Protein AF-A0A3M6QCD4-F1 (afdb_monomer)

Foldseek 3Di:
DDDPPDDFDPLVVVVVLQDLVLLQVLCVVVVNADPDDDQAGLSLLLSLVVQCVRPVVDDSLVSCVVVVSTDADPVDRDDDPVNSVVSNVSSDCRSVQSSLLVSLLVVLVVVVVVQADVNHFDKDKDKDKDFDPADPVLCVWANFDADPVRDTDPTRIKMKIFIAGPRPRRGNDMDITHPPDDSVVVVVVVVVSD

Organism: NCBI:txid1076744

Mean predicted aligned error: 6.4 Å

Secondary structure (DSSP, 8-state):
------SS--HHHHHHHS-HHHHHHHHHHTT---SS--SS-HHHHHHHHHHHHH-TTS-HHHHHHHTT-SPP-SS-----HHHHHHHHHHH-SHHHHHHHHHHHHHHHHHHHTTT-BTTB--EEEEEEEEEPP--HHHHHHH--PBPTTS-B-SS-EEEEEEEEETTT--EEEEEEEETTS-HHHHHHHHHTT-

pLDDT: mean 88.62, std 11.36, range [33.31, 97.12]

Structure (mmCIF, N/CA/C/O backbone):
data_AF-A0A3M6QCD4-F1
#
_entry.id   AF-A0A3M6QCD4-F1
#
loop_
_atom_site.group_PDB
_atom_site.id
_atom_site.type_symbol
_atom_site.label_atom_id
_atom_site.label_alt_id
_atom_site.label_comp_id
_atom_site.label_asym_id
_atom_site.label_entity_id
_atom_site.label_seq_id
_atom_site.pdbx_PDB_ins_code
_atom_site.Cartn_x
_atom_site.Cartn_y
_atom_site.Cartn_z
_atom_site.occupancy
_atom_site.B_iso_or_equiv
_atom_site.auth_seq_id
_atom_site.auth_comp_id
_atom_site.auth_asym_id
_atom_site.auth_atom_id
_atom_site.pdbx_PDB_model_num
ATOM 1 N N . MET A 1 1 ? 33.590 -17.023 0.761 1.00 34.53 1 MET A N 1
ATOM 2 C CA . MET A 1 1 ? 32.988 -15.900 1.515 1.00 34.53 1 MET A CA 1
ATOM 3 C C . MET A 1 1 ? 31.528 -16.219 1.791 1.00 34.53 1 MET A C 1
ATOM 5 O O . MET A 1 1 ? 30.850 -16.628 0.853 1.00 34.53 1 MET A O 1
ATOM 9 N N . PRO A 1 2 ? 31.041 -16.111 3.035 1.00 33.31 2 PRO A N 1
ATOM 10 C CA . PRO A 1 2 ? 29.673 -16.493 3.353 1.00 33.31 2 PRO A CA 1
ATOM 11 C C . PRO A 1 2 ? 28.708 -15.447 2.778 1.00 33.31 2 PRO A C 1
ATOM 13 O O . PRO A 1 2 ? 28.828 -14.255 3.061 1.00 33.31 2 PRO A O 1
ATOM 16 N N . ARG A 1 3 ? 27.762 -15.889 1.938 1.00 39.03 3 ARG A N 1
ATOM 17 C CA . ARG A 1 3 ? 26.636 -15.066 1.472 1.00 39.03 3 ARG A CA 1
ATOM 18 C C . ARG A 1 3 ? 25.804 -14.675 2.693 1.00 39.03 3 ARG A C 1
ATOM 20 O O . ARG A 1 3 ? 25.209 -15.552 3.315 1.00 39.03 3 ARG A O 1
ATOM 27 N N . LYS A 1 4 ? 25.746 -13.381 3.017 1.00 36.22 4 LYS A N 1
ATOM 28 C CA . LYS A 1 4 ? 24.797 -12.834 3.998 1.00 36.22 4 LYS A CA 1
ATOM 29 C C . LYS A 1 4 ? 23.373 -13.160 3.527 1.00 36.22 4 LYS A C 1
ATOM 31 O O . LYS A 1 4 ? 22.866 -12.527 2.609 1.00 36.22 4 LYS A O 1
ATOM 36 N N . HIS A 1 5 ? 22.768 -14.188 4.109 1.00 45.19 5 HIS A N 1
ATOM 37 C CA . HIS A 1 5 ? 21.359 -14.527 3.930 1.00 45.19 5 HIS A CA 1
ATOM 38 C C . HIS A 1 5 ? 20.513 -13.686 4.906 1.00 45.19 5 HIS A C 1
ATOM 40 O O . HIS A 1 5 ? 20.880 -13.570 6.071 1.00 45.19 5 HIS A O 1
ATOM 46 N N . HIS A 1 6 ? 19.380 -13.166 4.415 1.00 48.66 6 HIS A N 1
ATOM 47 C CA . HIS A 1 6 ? 18.258 -12.549 5.152 1.00 48.66 6 HIS A CA 1
ATOM 48 C C . HIS A 1 6 ? 18.422 -11.131 5.737 1.00 48.66 6 HIS A C 1
ATOM 50 O O . HIS A 1 6 ? 18.356 -10.943 6.946 1.00 48.66 6 HIS A O 1
ATOM 56 N N . LEU A 1 7 ? 18.491 -10.105 4.880 1.00 50.84 7 LEU A N 1
ATOM 57 C CA . LEU A 1 7 ? 18.110 -8.727 5.268 1.00 50.84 7 LEU A CA 1
ATOM 58 C C . LEU A 1 7 ? 17.126 -8.054 4.299 1.00 50.84 7 LEU A C 1
ATOM 60 O O . LEU A 1 7 ? 16.691 -6.933 4.547 1.00 50.84 7 LEU A O 1
ATOM 64 N N . TYR A 1 8 ? 16.742 -8.739 3.221 1.00 56.09 8 TYR A N 1
ATOM 65 C CA . TYR A 1 8 ? 15.885 -8.183 2.182 1.00 56.09 8 TYR A CA 1
ATOM 66 C C . TYR A 1 8 ? 14.657 -9.072 1.992 1.00 56.09 8 TYR A C 1
ATOM 68 O O . TYR A 1 8 ? 14.805 -10.296 1.954 1.00 56.09 8 TYR A O 1
ATOM 76 N N . PRO A 1 9 ? 13.453 -8.489 1.901 1.00 65.12 9 PRO A N 1
ATOM 77 C CA . PRO A 1 9 ? 12.253 -9.257 1.605 1.00 65.12 9 PRO A CA 1
ATOM 78 C C . PRO A 1 9 ? 12.378 -9.913 0.218 1.00 65.12 9 PRO A C 1
ATOM 80 O O . PRO A 1 9 ? 12.940 -9.317 -0.703 1.00 65.12 9 PRO A O 1
ATOM 83 N N . ASP A 1 10 ? 11.893 -11.154 0.075 1.00 75.31 10 ASP A N 1
ATOM 84 C CA . ASP A 1 10 ? 11.986 -11.926 -1.175 1.00 75.31 10 ASP A CA 1
ATOM 85 C C . ASP A 1 10 ? 11.031 -11.356 -2.233 1.00 75.31 10 ASP A C 1
ATOM 87 O O . ASP A 1 10 ? 9.898 -11.814 -2.408 1.00 75.31 10 ASP A O 1
ATOM 91 N N . PHE A 1 11 ? 11.503 -10.328 -2.941 1.00 80.88 11 PHE A N 1
ATOM 92 C CA . PHE A 1 11 ? 10.790 -9.721 -4.060 1.00 80.88 11 PHE A CA 1
ATOM 93 C C . PHE A 1 11 ? 10.488 -10.747 -5.156 1.00 80.88 11 PHE A C 1
ATOM 95 O O . PHE A 1 11 ? 9.392 -10.744 -5.707 1.00 80.88 11 PHE A O 1
ATOM 102 N N . GLY A 1 12 ? 11.396 -11.699 -5.396 1.00 81.19 12 GLY A N 1
ATOM 103 C CA . GLY A 1 12 ? 11.197 -12.760 -6.380 1.00 81.19 12 GLY A CA 1
ATOM 104 C C . GLY A 1 12 ? 10.017 -13.675 -6.044 1.00 81.19 12 GLY A C 1
ATOM 105 O O . GLY A 1 12 ? 9.285 -14.078 -6.947 1.00 81.19 12 GLY A O 1
ATOM 106 N N . SER A 1 13 ? 9.790 -13.990 -4.766 1.00 81.12 13 SER A N 1
ATOM 107 C CA . SER A 1 13 ? 8.596 -14.733 -4.337 1.00 81.12 13 SER A CA 1
ATOM 108 C C . SER A 1 13 ? 7.314 -13.958 -4.598 1.00 81.12 13 SER A C 1
ATOM 110 O O . SER A 1 13 ? 6.359 -14.533 -5.124 1.00 81.12 13 SER A O 1
ATOM 112 N N . LEU A 1 14 ? 7.295 -12.653 -4.316 1.00 80.12 14 LEU A N 1
ATOM 113 C CA . LEU A 1 14 ? 6.130 -11.827 -4.622 1.00 80.12 14 LEU A CA 1
ATOM 114 C C . LEU A 1 14 ? 5.859 -11.788 -6.131 1.00 80.12 14 LEU A C 1
ATOM 116 O O . LEU A 1 14 ? 4.727 -12.020 -6.550 1.00 80.12 14 LEU A O 1
ATOM 120 N N . THR A 1 15 ? 6.893 -11.588 -6.952 1.00 84.69 15 THR A N 1
ATOM 121 C CA . THR A 1 15 ? 6.760 -11.565 -8.416 1.00 84.69 15 THR A CA 1
ATOM 122 C C . THR A 1 15 ? 6.225 -12.882 -8.981 1.00 84.69 15 THR A C 1
ATOM 124 O O . THR A 1 15 ? 5.482 -12.865 -9.954 1.00 84.69 15 THR A O 1
ATOM 127 N N . ARG A 1 16 ? 6.546 -14.029 -8.365 1.00 86.81 16 ARG A N 1
ATOM 128 C CA . ARG A 1 16 ? 6.011 -15.340 -8.783 1.00 86.81 16 ARG A CA 1
ATOM 129 C C . ARG A 1 16 ? 4.528 -15.533 -8.458 1.00 86.81 16 ARG A C 1
ATOM 131 O O . ARG A 1 16 ? 3.874 -16.325 -9.126 1.00 86.81 16 ARG A O 1
ATOM 138 N N . ASN A 1 17 ? 4.017 -14.867 -7.423 1.00 86.00 17 ASN A N 1
ATOM 139 C CA . ASN A 1 17 ? 2.643 -15.055 -6.945 1.00 86.00 17 ASN A CA 1
ATOM 140 C C . ASN A 1 17 ? 1.671 -13.968 -7.421 1.00 86.00 17 ASN A C 1
ATOM 142 O O . ASN A 1 17 ? 0.457 -14.173 -7.358 1.00 86.00 17 ASN A O 1
ATOM 146 N N . LEU A 1 18 ? 2.189 -12.828 -7.880 1.00 90.19 18 LEU A N 1
ATOM 147 C CA . LEU A 1 18 ? 1.402 -11.728 -8.421 1.00 90.19 18 LEU A CA 1
ATOM 148 C C . LEU A 1 18 ? 1.391 -11.802 -9.952 1.00 90.19 18 LEU A C 1
ATOM 150 O O . LEU A 1 18 ? 2.395 -11.513 -10.601 1.00 90.19 18 LEU A O 1
ATOM 154 N N . ASP A 1 19 ? 0.249 -12.195 -10.516 1.00 91.25 19 ASP A N 1
ATOM 155 C CA . ASP A 1 19 ? 0.089 -12.370 -11.959 1.00 91.25 19 ASP A CA 1
ATOM 156 C C . ASP A 1 19 ? 0.270 -11.027 -12.702 1.00 91.25 19 ASP A C 1
ATOM 158 O O . ASP A 1 19 ? -0.467 -10.069 -12.432 1.00 91.25 19 ASP A O 1
ATOM 162 N N . PRO A 1 20 ? 1.208 -10.924 -13.666 1.00 92.00 20 PRO A N 1
ATOM 163 C CA . PRO A 1 20 ? 1.358 -9.733 -14.498 1.00 92.00 20 PRO A CA 1
ATOM 164 C C . PRO A 1 20 ? 0.073 -9.319 -15.232 1.00 92.00 20 PRO A C 1
ATOM 166 O O . PRO A 1 20 ? -0.110 -8.133 -15.516 1.00 92.00 20 PRO A O 1
ATOM 169 N N . GLN A 1 21 ? -0.835 -10.258 -15.519 1.00 93.69 21 GLN A N 1
ATOM 170 C CA . GLN A 1 21 ? -2.132 -9.950 -16.121 1.00 93.69 21 GLN A CA 1
ATOM 171 C C . GLN A 1 21 ? -3.015 -9.115 -15.192 1.00 93.69 21 GLN A C 1
ATOM 173 O O . GLN A 1 21 ? -3.716 -8.230 -15.677 1.00 93.69 21 GLN A O 1
ATOM 178 N N . TRP A 1 22 ? -2.945 -9.316 -13.871 1.00 95.62 22 TRP A N 1
ATOM 179 C CA . TRP A 1 22 ? -3.687 -8.483 -12.919 1.00 95.62 22 TRP A CA 1
ATOM 180 C C . TRP A 1 22 ? -3.185 -7.044 -12.922 1.00 95.62 22 TRP A C 1
ATOM 182 O O . TRP A 1 22 ? -3.984 -6.117 -12.844 1.00 95.62 22 TRP A O 1
ATOM 192 N N . ILE A 1 23 ? -1.874 -6.844 -13.083 1.00 95.62 23 ILE A N 1
ATOM 193 C CA . ILE A 1 23 ? -1.289 -5.504 -13.212 1.00 95.62 23 ILE A CA 1
ATOM 194 C C . ILE A 1 23 ? -1.808 -4.827 -14.484 1.00 95.62 23 ILE A C 1
ATOM 196 O O . ILE A 1 23 ? -2.267 -3.688 -14.431 1.00 95.62 23 ILE A O 1
ATOM 200 N N . ALA A 1 24 ? -1.780 -5.531 -15.619 1.00 94.50 24 ALA A N 1
ATOM 201 C CA . ALA A 1 24 ? -2.286 -5.003 -16.883 1.00 94.50 24 ALA A CA 1
ATOM 202 C C . ALA A 1 24 ? -3.789 -4.668 -16.814 1.00 94.50 24 ALA A C 1
ATOM 204 O O . ALA A 1 24 ? -4.204 -3.605 -17.273 1.00 94.50 24 ALA A O 1
ATOM 205 N N . GLN A 1 25 ? -4.595 -5.539 -16.199 1.00 95.38 25 GLN A N 1
ATOM 206 C CA . GLN A 1 25 ? -6.031 -5.327 -15.999 1.00 95.38 25 GLN A CA 1
ATOM 207 C C . GLN A 1 25 ? -6.312 -4.128 -15.088 1.00 95.38 25 GLN A C 1
ATOM 209 O O . GLN A 1 25 ? -7.118 -3.274 -15.451 1.00 95.38 25 GLN A O 1
ATOM 214 N N . ALA A 1 26 ? -5.612 -4.012 -13.957 1.00 96.69 26 ALA A N 1
ATOM 215 C CA . ALA A 1 26 ? -5.766 -2.888 -13.037 1.00 96.69 26 ALA A CA 1
ATOM 216 C C . ALA A 1 26 ? -5.402 -1.551 -13.702 1.00 96.69 26 ALA A C 1
ATOM 218 O O . ALA A 1 26 ? -6.108 -0.558 -13.534 1.00 96.69 26 ALA A O 1
ATOM 219 N N . LEU A 1 27 ? -4.337 -1.527 -14.509 1.00 96.06 27 LEU A N 1
ATOM 220 C CA . LEU A 1 27 ? -3.945 -0.351 -15.288 1.00 96.06 27 LEU A CA 1
ATOM 221 C C . LEU A 1 27 ? -4.966 0.003 -16.374 1.00 96.06 27 LEU A C 1
ATOM 223 O O . LEU A 1 27 ? -5.240 1.182 -16.590 1.00 96.06 27 LEU A O 1
ATOM 227 N N . ALA A 1 28 ? -5.533 -0.992 -17.057 1.00 94.69 28 ALA A N 1
ATOM 228 C CA . ALA A 1 28 ? -6.554 -0.770 -18.076 1.00 94.69 28 ALA A CA 1
ATOM 229 C C . ALA A 1 28 ? -7.856 -0.232 -17.466 1.00 94.69 28 ALA A C 1
ATOM 231 O O . ALA A 1 28 ? -8.400 0.753 -17.962 1.00 94.69 28 ALA A O 1
ATOM 232 N N . ALA A 1 29 ? -8.312 -0.824 -16.359 1.00 94.25 29 ALA A N 1
ATOM 233 C CA . ALA A 1 29 ? -9.540 -0.434 -15.665 1.00 94.25 29 ALA A CA 1
ATOM 234 C C . ALA A 1 29 ? -9.499 1.001 -15.107 1.00 94.25 29 ALA A C 1
ATOM 236 O O . ALA A 1 29 ? -10.540 1.624 -14.934 1.00 94.25 29 ALA A O 1
ATOM 237 N N . THR A 1 30 ? -8.301 1.532 -14.854 1.00 94.12 30 THR A N 1
ATOM 238 C CA . THR A 1 30 ? -8.069 2.860 -14.254 1.00 94.12 30 THR A CA 1
ATOM 239 C C . THR A 1 30 ? -7.546 3.888 -15.258 1.00 94.12 30 THR A C 1
ATOM 241 O O . THR A 1 30 ? -7.090 4.963 -14.879 1.00 94.12 30 THR A O 1
ATOM 244 N N . GLY A 1 31 ? -7.535 3.559 -16.556 1.00 91.31 31 GLY A N 1
ATOM 245 C CA . GLY A 1 31 ? -7.041 4.462 -17.603 1.00 91.31 31 GLY A CA 1
ATOM 246 C C . GLY A 1 31 ? -5.542 4.788 -17.512 1.00 91.31 31 GLY A C 1
ATOM 247 O O . GLY A 1 31 ? -5.061 5.689 -18.196 1.00 91.31 31 GLY A O 1
ATOM 248 N N . CYS A 1 32 ? -4.789 4.049 -16.696 1.00 89.19 32 CYS A N 1
ATOM 249 C CA . CYS A 1 32 ? -3.355 4.234 -16.471 1.00 89.19 32 CYS A CA 1
ATOM 250 C C . CYS A 1 32 ? -2.481 3.351 -17.380 1.00 89.19 32 CYS A C 1
ATOM 252 O O . CYS A 1 32 ? -1.249 3.392 -17.293 1.00 89.19 32 CYS A O 1
ATOM 254 N N . ALA A 1 33 ? -3.096 2.547 -18.254 1.00 84.31 33 ALA A N 1
ATOM 255 C CA . ALA A 1 33 ? -2.401 1.707 -19.222 1.00 84.31 33 ALA A CA 1
ATOM 256 C C . ALA A 1 33 ? -1.485 2.536 -20.137 1.00 84.31 33 ALA A C 1
ATOM 258 O O . ALA A 1 33 ? -1.867 3.563 -20.704 1.00 84.31 33 ALA A O 1
ATOM 259 N N . SER A 1 34 ? -0.240 2.084 -20.295 1.00 77.50 34 SER A N 1
ATOM 260 C CA . SER A 1 34 ? 0.744 2.807 -21.093 1.00 77.50 34 SER A CA 1
ATOM 261 C C . SER A 1 34 ? 0.615 2.456 -22.574 1.00 77.50 34 SER A C 1
ATOM 263 O O . SER A 1 34 ? 0.938 1.347 -22.983 1.00 77.50 34 SER A O 1
ATOM 265 N N . VAL A 1 35 ? 0.209 3.420 -23.405 1.00 74.50 35 VAL A N 1
ATOM 266 C CA . VAL A 1 35 ? 0.151 3.229 -24.870 1.00 74.50 35 VAL A CA 1
ATOM 267 C C . VAL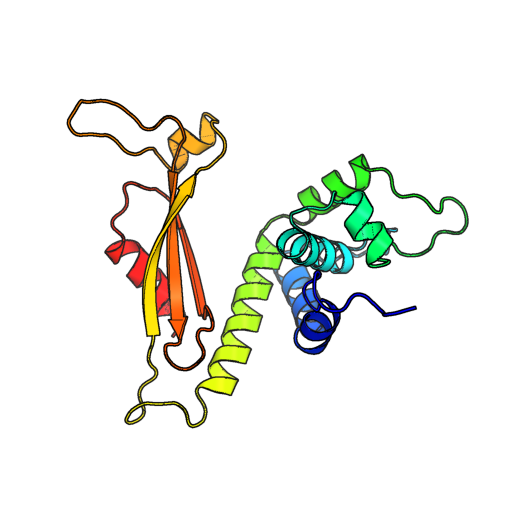 A 1 35 ? 1.553 3.241 -25.496 1.00 74.50 35 VAL A C 1
ATOM 269 O O . VAL A 1 35 ? 1.831 2.512 -26.445 1.00 74.50 35 VAL A O 1
ATOM 272 N N . ARG A 1 36 ? 2.474 4.054 -24.956 1.00 73.56 36 ARG A N 1
ATOM 273 C CA . ARG A 1 36 ? 3.855 4.178 -25.451 1.00 73.56 36 ARG A CA 1
ATOM 274 C C . ARG A 1 36 ? 4.840 3.613 -24.434 1.00 73.56 36 ARG A C 1
ATOM 276 O O . ARG A 1 36 ? 4.944 4.142 -23.329 1.00 73.56 36 ARG A O 1
ATOM 283 N N . LYS A 1 37 ? 5.647 2.631 -24.843 1.00 70.75 37 LYS A N 1
ATOM 284 C CA . LYS A 1 37 ? 6.734 2.072 -24.022 1.00 70.75 37 LYS A CA 1
ATOM 285 C C . LYS A 1 37 ? 7.866 3.096 -23.856 1.00 70.75 37 LYS A C 1
ATOM 287 O O . LYS A 1 37 ? 8.751 3.205 -24.696 1.00 70.75 37 LYS A O 1
ATOM 292 N N . ARG A 1 38 ? 7.784 3.911 -22.800 1.00 75.69 38 ARG A N 1
ATOM 293 C CA . ARG A 1 38 ? 8.862 4.801 -22.322 1.00 75.69 38 ARG A CA 1
ATOM 294 C C . ARG A 1 38 ? 9.813 4.006 -21.413 1.00 75.69 38 ARG A C 1
ATOM 296 O O . ARG A 1 38 ? 9.479 2.888 -21.044 1.00 75.69 38 ARG A O 1
ATOM 303 N N . LYS A 1 39 ? 10.935 4.596 -20.977 1.00 84.81 39 LYS A N 1
ATOM 304 C CA . LYS A 1 39 ? 11.901 3.956 -20.053 1.00 84.81 39 LYS A CA 1
ATOM 305 C C . LYS A 1 39 ? 11.279 3.348 -18.789 1.00 84.81 39 LYS A C 1
ATOM 307 O O . LYS A 1 39 ? 11.783 2.363 -18.272 1.00 84.81 39 LYS A O 1
ATOM 312 N N . LEU A 1 40 ? 10.185 3.926 -18.291 1.00 88.56 40 LEU A N 1
ATOM 313 C CA . LEU A 1 40 ? 9.454 3.406 -17.136 1.00 88.56 40 LEU A CA 1
ATOM 314 C C . LEU A 1 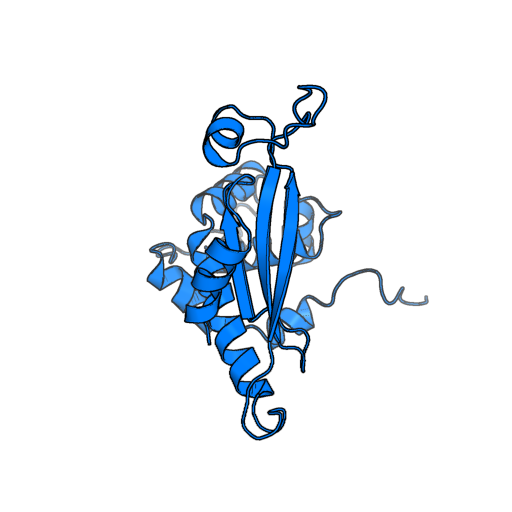40 ? 7.946 3.337 -17.454 1.00 88.56 40 LEU A C 1
ATOM 316 O O . LEU A 1 40 ? 7.218 4.305 -17.195 1.00 88.56 40 LEU A O 1
ATOM 320 N N . PRO A 1 41 ? 7.480 2.242 -18.090 1.00 91.56 41 PRO A N 1
ATOM 321 C CA . PRO A 1 41 ? 6.061 1.975 -18.334 1.00 91.56 41 PRO A CA 1
ATOM 322 C C . PRO A 1 41 ? 5.278 1.834 -17.026 1.00 91.56 41 PRO A C 1
ATOM 324 O O . PRO A 1 41 ? 5.862 1.543 -15.982 1.00 91.56 41 PRO A O 1
ATOM 327 N N . ALA A 1 42 ? 3.958 2.011 -17.076 1.00 93.31 42 ALA A N 1
ATOM 328 C CA . ALA A 1 42 ? 3.110 2.018 -15.882 1.00 93.31 42 ALA A CA 1
ATOM 329 C C . ALA A 1 42 ? 3.197 0.705 -15.083 1.00 93.31 42 ALA A C 1
ATOM 331 O O . ALA A 1 42 ? 3.248 0.735 -13.857 1.00 93.31 42 ALA A O 1
ATOM 332 N N . GLU A 1 43 ? 3.348 -0.429 -15.765 1.00 93.56 43 GLU A N 1
ATOM 333 C CA . GLU A 1 43 ? 3.569 -1.751 -15.175 1.00 93.56 43 GLU A CA 1
ATOM 334 C C . GLU A 1 43 ? 4.831 -1.772 -14.302 1.00 93.56 43 GLU A C 1
ATOM 336 O O . GLU A 1 43 ? 4.823 -2.295 -13.190 1.00 93.56 43 GLU A O 1
ATOM 341 N N . ARG A 1 44 ? 5.924 -1.155 -14.773 1.00 93.06 44 ARG A N 1
ATOM 342 C CA . ARG A 1 44 ? 7.174 -1.034 -14.004 1.00 93.06 44 ARG A CA 1
ATOM 343 C C . ARG A 1 44 ? 7.019 -0.073 -12.830 1.00 93.06 44 ARG A C 1
ATOM 345 O O . ARG A 1 44 ? 7.617 -0.301 -11.784 1.00 93.06 44 ARG A O 1
ATOM 352 N N . VAL A 1 45 ? 6.198 0.970 -12.972 1.00 95.00 45 VAL A N 1
ATOM 353 C CA . VAL A 1 45 ? 5.885 1.883 -11.861 1.00 95.00 45 VAL A CA 1
ATOM 354 C C . VAL A 1 45 ? 5.070 1.170 -10.775 1.00 95.00 45 VAL A C 1
ATOM 356 O O . VAL A 1 45 ? 5.320 1.405 -9.598 1.00 95.00 45 VAL A O 1
ATOM 359 N N . VAL A 1 46 ? 4.157 0.256 -11.128 1.00 95.69 46 VAL A N 1
ATOM 360 C CA . VAL A 1 46 ? 3.447 -0.584 -10.143 1.00 95.69 46 VAL A CA 1
ATOM 361 C C . VAL A 1 46 ? 4.445 -1.409 -9.330 1.00 95.69 46 VAL A C 1
ATOM 363 O O . VAL A 1 46 ? 4.432 -1.349 -8.099 1.00 95.69 46 VAL A O 1
ATOM 366 N N . TRP A 1 47 ? 5.372 -2.101 -10.001 1.00 94.69 47 TRP A N 1
ATOM 367 C CA . TRP A 1 47 ? 6.442 -2.841 -9.326 1.00 94.69 47 TRP A CA 1
ATOM 368 C C . TRP A 1 47 ? 7.324 -1.946 -8.459 1.00 94.69 47 TRP A C 1
ATOM 370 O O . TRP A 1 47 ? 7.671 -2.338 -7.349 1.00 94.69 47 TRP A O 1
ATOM 380 N N . LEU A 1 48 ? 7.635 -0.731 -8.919 1.00 94.44 48 LEU A N 1
ATOM 381 C CA . LEU A 1 48 ? 8.376 0.250 -8.133 1.00 94.44 48 LEU A CA 1
ATOM 382 C C . LEU A 1 48 ? 7.643 0.611 -6.837 1.00 94.44 48 LEU A C 1
ATOM 384 O O . LEU A 1 48 ? 8.270 0.655 -5.784 1.00 94.44 48 LEU A O 1
ATOM 388 N N . VAL A 1 49 ? 6.331 0.862 -6.877 1.00 95.50 49 VAL A N 1
ATOM 389 C CA . VAL A 1 49 ? 5.576 1.222 -5.665 1.00 95.50 49 VAL A CA 1
ATOM 390 C C . VAL A 1 49 ? 5.505 0.053 -4.679 1.00 95.50 49 VAL A C 1
ATOM 392 O O . VAL A 1 49 ? 5.713 0.256 -3.483 1.00 95.50 49 VAL A O 1
ATOM 395 N N . ILE A 1 50 ? 5.292 -1.168 -5.174 1.00 94.12 50 ILE A N 1
ATOM 396 C CA . ILE A 1 50 ? 5.331 -2.388 -4.354 1.00 94.12 50 ILE A CA 1
ATOM 397 C C . ILE A 1 50 ? 6.717 -2.555 -3.717 1.00 94.12 50 ILE A C 1
ATOM 399 O O . ILE A 1 50 ? 6.836 -2.771 -2.510 1.00 94.12 50 ILE A O 1
ATOM 403 N N . ALA A 1 51 ? 7.775 -2.384 -4.509 1.00 93.12 51 ALA A N 1
ATOM 404 C CA . ALA A 1 51 ? 9.145 -2.467 -4.036 1.00 93.12 51 ALA A CA 1
ATOM 405 C C . ALA A 1 51 ? 9.452 -1.392 -2.984 1.00 93.12 51 ALA A C 1
ATOM 407 O O . ALA A 1 51 ? 10.027 -1.710 -1.953 1.00 93.12 51 ALA A O 1
ATOM 408 N N . LEU A 1 52 ? 9.008 -0.145 -3.157 1.00 93.81 52 LEU A N 1
ATOM 409 C CA . LEU A 1 52 ? 9.184 0.915 -2.153 1.00 93.81 52 LEU A CA 1
ATOM 410 C C . LEU A 1 52 ? 8.544 0.564 -0.797 1.00 93.81 52 LEU A C 1
ATOM 412 O O . LEU A 1 52 ? 9.089 0.918 0.249 1.00 93.81 52 LEU A O 1
ATOM 416 N N . ALA A 1 53 ? 7.419 -0.159 -0.795 1.00 91.81 53 ALA A N 1
ATOM 417 C CA . ALA A 1 53 ? 6.784 -0.629 0.438 1.00 91.81 53 ALA A CA 1
ATOM 418 C C . ALA A 1 53 ? 7.586 -1.746 1.139 1.00 91.81 53 ALA A C 1
ATOM 420 O O . ALA A 1 53 ? 7.541 -1.862 2.370 1.00 91.81 53 ALA A O 1
ATOM 421 N N . MET A 1 54 ? 8.336 -2.538 0.367 1.00 90.12 54 MET A N 1
ATOM 422 C CA . MET A 1 54 ? 9.205 -3.621 0.841 1.00 90.12 54 MET A CA 1
ATOM 423 C C . MET A 1 54 ? 10.595 -3.112 1.265 1.00 90.12 54 MET A C 1
ATOM 425 O O . MET A 1 54 ? 11.108 -3.490 2.318 1.00 90.12 54 MET A O 1
ATOM 429 N N . TYR A 1 55 ? 11.180 -2.197 0.495 1.00 90.06 55 TYR A N 1
ATOM 430 C CA . TYR A 1 55 ? 12.520 -1.629 0.661 1.00 90.06 55 TYR A CA 1
ATOM 431 C C . TYR A 1 55 ? 12.463 -0.216 1.257 1.00 90.06 55 TYR A C 1
ATOM 433 O O . TYR A 1 55 ? 13.096 0.713 0.762 1.00 90.06 55 TYR A O 1
ATOM 441 N N . ARG A 1 56 ? 11.727 -0.045 2.365 1.00 88.31 56 ARG A N 1
ATOM 442 C CA . ARG A 1 56 ? 11.455 1.271 2.994 1.00 88.31 56 ARG A CA 1
ATOM 443 C C . ARG A 1 56 ? 12.695 2.080 3.400 1.00 88.31 56 ARG A C 1
ATOM 445 O O . ARG A 1 56 ? 12.583 3.267 3.680 1.00 88.31 56 ARG A O 1
ATOM 452 N N . HIS A 1 57 ? 13.854 1.434 3.482 1.00 90.44 57 HIS A N 1
ATOM 453 C CA . HIS A 1 57 ? 15.131 2.040 3.859 1.00 90.44 57 HIS A CA 1
ATOM 454 C C . HIS A 1 57 ? 15.946 2.536 2.653 1.00 90.44 57 HIS A C 1
ATOM 456 O O . HIS A 1 57 ? 16.980 3.170 2.843 1.00 90.44 57 HIS A O 1
ATOM 462 N N . GLN A 1 58 ? 15.511 2.239 1.427 1.00 91.81 58 GLN A N 1
ATOM 463 C CA . GLN A 1 58 ? 16.196 2.636 0.204 1.00 91.81 58 GLN A CA 1
ATOM 464 C C . GLN A 1 58 ? 15.498 3.818 -0.4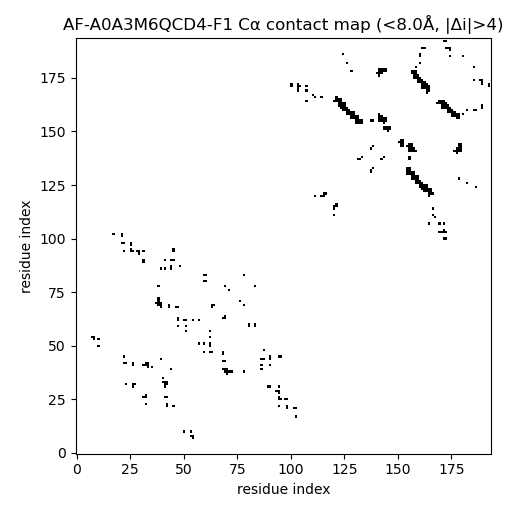68 1.00 91.81 58 GLN A C 1
ATOM 466 O O . GLN A 1 58 ? 14.280 3.990 -0.403 1.00 91.81 58 GLN A O 1
ATOM 471 N N . SER A 1 59 ? 16.284 4.633 -1.169 1.00 92.62 59 SER A N 1
ATOM 472 C CA . SER A 1 59 ? 15.730 5.654 -2.053 1.00 92.62 59 SER A CA 1
ATOM 473 C C . SER A 1 59 ? 15.088 5.020 -3.290 1.00 92.62 59 SER A C 1
ATOM 475 O O . SER A 1 59 ? 15.519 3.976 -3.773 1.00 92.62 59 SER A O 1
ATOM 477 N N . MET A 1 60 ? 14.106 5.705 -3.876 1.00 92.62 60 MET A N 1
ATOM 478 C CA . MET A 1 60 ? 13.450 5.261 -5.112 1.00 92.62 60 MET A CA 1
ATOM 479 C C . MET A 1 60 ? 14.434 5.008 -6.264 1.00 92.62 60 MET A C 1
ATOM 481 O O . MET A 1 60 ? 14.228 4.086 -7.043 1.00 92.62 60 MET A O 1
ATOM 485 N N . ALA A 1 61 ? 15.516 5.788 -6.357 1.00 92.25 61 ALA A N 1
ATOM 486 C CA . ALA A 1 61 ? 16.547 5.578 -7.372 1.00 92.25 61 ALA A CA 1
ATOM 487 C C . ALA A 1 61 ? 17.345 4.282 -7.142 1.00 92.25 61 ALA A C 1
ATOM 489 O O . ALA A 1 61 ? 17.618 3.571 -8.102 1.00 92.25 61 ALA A O 1
ATOM 490 N N . GLN A 1 62 ? 17.674 3.961 -5.884 1.00 91.31 62 GLN A N 1
ATOM 491 C CA . GLN A 1 62 ? 18.344 2.704 -5.531 1.00 91.31 62 GLN A CA 1
ATOM 492 C C . GLN A 1 62 ? 17.451 1.503 -5.839 1.00 91.31 62 GLN A C 1
ATOM 494 O O . GLN A 1 62 ? 17.905 0.584 -6.500 1.00 91.31 62 GLN A O 1
ATOM 499 N N . VAL A 1 63 ? 16.165 1.557 -5.478 1.00 92.62 63 VAL A N 1
ATOM 500 C CA . VAL A 1 63 ? 15.216 0.469 -5.769 1.00 92.62 63 VAL A CA 1
ATOM 501 C C . VAL A 1 63 ? 15.095 0.202 -7.273 1.00 92.62 63 VAL A C 1
ATOM 503 O O . VAL A 1 63 ? 15.048 -0.950 -7.693 1.00 92.62 63 VAL A O 1
ATOM 506 N N . VAL A 1 64 ? 15.054 1.251 -8.102 1.00 91.38 64 VAL A N 1
ATOM 507 C CA . VAL A 1 64 ? 14.998 1.097 -9.568 1.00 91.38 64 VAL A CA 1
ATOM 508 C C . VAL A 1 64 ? 16.255 0.432 -10.118 1.00 91.38 64 VAL A C 1
ATOM 510 O O . VAL A 1 64 ? 16.130 -0.419 -10.995 1.00 91.38 64 VAL A O 1
ATOM 513 N N . ALA A 1 65 ? 17.431 0.817 -9.616 1.00 88.81 65 ALA A N 1
ATOM 514 C CA . ALA A 1 65 ? 18.706 0.251 -10.042 1.00 88.81 65 ALA A CA 1
ATOM 515 C C . ALA A 1 65 ? 18.873 -1.203 -9.569 1.00 88.81 65 ALA A C 1
ATOM 517 O O . ALA A 1 65 ? 19.199 -2.070 -10.373 1.00 88.81 65 ALA A O 1
ATOM 518 N N . ASP A 1 66 ? 18.584 -1.484 -8.296 1.00 88.31 66 ASP A N 1
ATOM 519 C CA . ASP A 1 66 ? 18.746 -2.808 -7.681 1.00 88.31 66 ASP A CA 1
ATOM 520 C C . ASP A 1 66 ? 17.811 -3.862 -8.302 1.00 88.31 66 ASP A C 1
ATOM 522 O O . ASP A 1 66 ? 18.151 -5.045 -8.347 1.00 88.31 66 ASP A O 1
ATOM 526 N N . LEU A 1 67 ? 16.629 -3.446 -8.774 1.00 88.25 67 LEU A N 1
ATOM 527 C CA . LEU A 1 67 ? 15.609 -4.330 -9.351 1.00 88.25 67 LEU A CA 1
ATOM 528 C C . LEU A 1 67 ? 15.522 -4.274 -10.885 1.00 88.25 67 LEU A C 1
ATOM 530 O O . LEU A 1 67 ? 14.617 -4.891 -11.449 1.00 88.25 67 LEU A O 1
ATOM 534 N N . ASP A 1 68 ? 16.412 -3.527 -11.547 1.00 88.25 68 ASP A N 1
ATOM 535 C CA . ASP A 1 68 ? 16.445 -3.350 -13.008 1.00 88.25 68 ASP A CA 1
ATOM 536 C C . ASP A 1 68 ? 15.056 -3.018 -13.607 1.00 88.25 68 ASP A C 1
ATOM 538 O O . ASP A 1 68 ? 14.543 -3.649 -14.534 1.00 88.25 68 ASP A O 1
ATOM 542 N N . LEU A 1 69 ? 14.366 -2.045 -12.994 1.00 87.56 69 LEU A N 1
ATOM 543 C CA . LEU A 1 69 ? 12.985 -1.699 -13.371 1.00 87.56 69 LEU A CA 1
ATOM 544 C C . LEU A 1 69 ? 12.903 -0.819 -14.625 1.00 87.56 69 LEU A C 1
ATOM 546 O O . LEU A 1 69 ? 11.840 -0.735 -15.249 1.00 87.56 69 LEU A O 1
ATOM 550 N N . ALA A 1 70 ? 13.996 -0.142 -14.966 1.00 88.75 70 ALA A N 1
ATOM 551 C CA . ALA A 1 70 ? 14.113 0.694 -16.148 1.00 88.75 70 ALA A CA 1
ATOM 552 C C . ALA A 1 70 ? 14.248 -0.171 -17.408 1.00 88.75 70 ALA A C 1
ATOM 554 O O . ALA A 1 70 ? 15.045 -1.098 -17.447 1.00 88.75 70 ALA A O 1
ATOM 555 N N . LEU A 1 71 ? 13.498 0.142 -18.467 1.00 85.00 71 LEU A N 1
ATOM 556 C CA . LEU A 1 71 ? 13.785 -0.433 -19.780 1.00 85.00 71 LEU A CA 1
ATOM 557 C C . LEU A 1 71 ? 15.107 0.145 -20.316 1.00 85.00 71 LEU A C 1
ATOM 559 O O . LEU A 1 71 ? 15.319 1.354 -20.170 1.00 85.00 71 LEU A O 1
ATOM 563 N N . PRO A 1 72 ? 15.954 -0.679 -20.962 1.00 82.31 72 PRO A N 1
ATOM 564 C CA . PRO A 1 72 ? 17.225 -0.226 -21.512 1.00 82.31 72 PRO A CA 1
ATOM 565 C C . PRO A 1 72 ? 17.012 0.834 -22.598 1.00 82.31 72 PRO A C 1
ATOM 567 O O . PRO A 1 72 ? 16.072 0.757 -23.392 1.00 82.31 72 PRO A O 1
ATOM 570 N N . ASP A 1 73 ? 17.905 1.819 -22.628 1.00 79.88 73 ASP A N 1
ATOM 571 C CA . ASP A 1 73 ? 17.957 2.886 -23.626 1.00 79.88 73 ASP A CA 1
ATOM 572 C C . ASP A 1 73 ? 19.428 3.121 -23.991 1.00 79.88 73 ASP A C 1
ATOM 574 O O . ASP A 1 73 ? 20.242 3.470 -23.136 1.00 79.88 73 ASP A O 1
ATOM 578 N N . GLU A 1 74 ? 19.761 2.882 -25.261 1.00 73.19 74 GLU A N 1
ATOM 579 C CA . GLU A 1 74 ? 21.131 2.941 -25.784 1.00 73.19 74 GLU A CA 1
ATOM 580 C C . GLU A 1 74 ? 21.701 4.366 -25.820 1.00 73.19 74 GLU A C 1
ATOM 582 O O . GLU A 1 74 ? 22.916 4.547 -25.805 1.00 73.19 74 GLU A O 1
ATOM 587 N N . ILE A 1 75 ? 20.838 5.386 -25.861 1.00 76.12 75 ILE A N 1
ATOM 588 C CA . ILE A 1 75 ? 21.243 6.793 -25.991 1.00 76.12 75 ILE A CA 1
ATOM 589 C C . ILE A 1 75 ? 21.380 7.436 -24.613 1.00 76.12 75 ILE A C 1
ATOM 591 O O . ILE A 1 75 ? 22.239 8.289 -24.392 1.00 76.12 75 ILE A O 1
ATOM 595 N N . ASN A 1 76 ? 20.516 7.057 -23.676 1.00 77.50 76 ASN A N 1
ATOM 596 C CA . ASN A 1 76 ? 20.533 7.602 -22.332 1.00 77.50 76 ASN A CA 1
ATOM 597 C C . ASN A 1 76 ? 20.260 6.471 -21.333 1.00 77.50 76 ASN A C 1
ATOM 599 O O . ASN A 1 76 ? 19.095 6.169 -21.095 1.00 77.50 76 ASN A O 1
ATOM 603 N N . PRO A 1 77 ? 21.279 5.851 -20.726 1.00 73.31 77 PRO A N 1
ATOM 604 C CA . PRO A 1 77 ? 21.063 4.730 -19.811 1.00 73.31 77 PRO A CA 1
ATOM 605 C C . PRO A 1 77 ? 20.400 5.165 -18.495 1.00 73.31 77 PRO A C 1
ATOM 607 O O . PRO A 1 77 ? 19.689 4.385 -17.864 1.00 73.31 77 PRO A O 1
ATOM 610 N N . ASP A 1 78 ? 20.560 6.430 -18.102 1.00 79.94 78 ASP A N 1
ATOM 611 C CA . ASP A 1 78 ? 20.126 6.905 -16.795 1.00 79.94 78 ASP A CA 1
ATOM 612 C C . ASP A 1 78 ? 18.665 7.381 -16.784 1.00 79.94 78 ASP A C 1
ATOM 614 O O . ASP A 1 78 ? 18.114 7.914 -17.759 1.00 79.94 78 ASP A O 1
ATOM 618 N N . ILE A 1 79 ? 18.015 7.230 -15.627 1.00 85.31 79 ILE A N 1
ATOM 619 C CA . ILE A 1 79 ? 16.716 7.843 -15.339 1.00 85.31 79 ILE A CA 1
ATOM 620 C C . ILE A 1 79 ? 16.896 8.935 -14.288 1.00 85.31 79 ILE A C 1
ATOM 622 O O . ILE A 1 79 ? 17.328 8.690 -13.162 1.00 85.31 79 ILE A O 1
ATOM 626 N N . ALA A 1 80 ? 16.494 10.158 -14.637 1.00 89.38 80 ALA A N 1
ATOM 627 C CA . ALA A 1 80 ? 16.496 11.275 -13.704 1.00 89.38 80 ALA A CA 1
ATOM 628 C C . ALA A 1 80 ? 15.568 11.007 -12.504 1.00 89.38 80 ALA A C 1
ATOM 630 O O . ALA A 1 80 ? 14.434 10.552 -12.662 1.00 89.38 80 ALA A O 1
ATOM 631 N N . LYS A 1 81 ? 16.004 11.384 -11.295 1.00 91.19 81 LYS A N 1
ATOM 632 C CA . LYS A 1 81 ? 15.206 11.235 -10.059 1.00 91.19 81 LYS A CA 1
ATOM 633 C C . LYS A 1 81 ? 13.829 11.906 -10.159 1.00 91.19 81 LYS A C 1
ATOM 635 O O . LYS A 1 81 ? 12.843 11.360 -9.673 1.00 91.19 81 LYS A O 1
ATOM 640 N N . SER A 1 82 ? 13.744 13.057 -10.829 1.00 92.25 82 SER A N 1
ATOM 641 C CA . SER A 1 82 ? 12.479 13.758 -11.086 1.00 92.25 82 SER A CA 1
ATOM 642 C C . SER A 1 82 ? 11.523 12.947 -11.967 1.00 92.25 82 SER A C 1
ATOM 644 O O . SER A 1 82 ? 10.323 12.935 -11.703 1.00 92.25 82 SER A O 1
ATOM 646 N N . ALA A 1 83 ? 12.040 12.215 -12.958 1.00 91.12 83 ALA A N 1
ATOM 647 C CA . ALA A 1 83 ? 11.236 11.359 -13.826 1.00 91.12 83 ALA A CA 1
ATOM 648 C C . ALA A 1 83 ? 10.620 10.182 -13.054 1.00 91.12 83 ALA A C 1
ATOM 650 O O . ALA A 1 83 ? 9.483 9.805 -13.332 1.00 91.12 83 ALA A O 1
ATOM 651 N N . LEU A 1 84 ? 11.326 9.645 -12.050 1.00 93.31 84 LEU A N 1
ATOM 652 C CA . LEU A 1 84 ? 10.786 8.621 -11.150 1.00 93.31 84 LEU A CA 1
ATOM 653 C C . LEU A 1 84 ? 9.616 9.166 -10.319 1.00 93.31 84 LEU A C 1
ATOM 655 O O . LEU A 1 84 ? 8.551 8.549 -10.267 1.00 93.31 84 LEU A O 1
ATOM 659 N N . THR A 1 85 ? 9.777 10.357 -9.733 1.00 94.38 85 THR A N 1
ATOM 660 C CA . THR A 1 85 ? 8.712 11.016 -8.958 1.00 94.38 85 THR A CA 1
ATOM 661 C C . THR A 1 85 ? 7.488 11.298 -9.827 1.00 94.38 85 THR A C 1
ATOM 663 O O . THR A 1 85 ? 6.372 10.963 -9.437 1.00 94.38 85 THR A O 1
ATOM 666 N N . GLN A 1 86 ? 7.693 11.841 -11.030 1.00 93.81 86 GLN A N 1
ATOM 667 C CA . GLN A 1 86 ? 6.617 12.112 -11.987 1.00 93.81 86 GLN A CA 1
ATOM 668 C C . GLN A 1 86 ? 5.924 10.832 -12.460 1.00 93.81 86 GLN A C 1
ATOM 670 O O . GLN A 1 86 ? 4.707 10.816 -12.622 1.00 93.81 86 GLN A O 1
ATOM 675 N N . ALA A 1 87 ? 6.669 9.745 -12.682 1.00 92.94 87 ALA A N 1
ATOM 676 C CA . ALA A 1 87 ? 6.089 8.467 -13.076 1.00 92.94 87 ALA A CA 1
ATOM 677 C C . ALA A 1 87 ? 5.186 7.898 -11.974 1.00 92.94 87 ALA A C 1
ATOM 679 O O . ALA A 1 87 ? 4.067 7.485 -12.270 1.00 92.94 87 ALA A O 1
ATOM 680 N N . ARG A 1 88 ? 5.632 7.951 -10.710 1.00 94.69 88 ARG A N 1
ATOM 681 C CA . ARG A 1 88 ? 4.822 7.558 -9.547 1.00 94.69 88 ARG A CA 1
ATOM 682 C C . ARG A 1 88 ? 3.577 8.434 -9.390 1.00 94.69 88 ARG A C 1
ATOM 684 O O . ARG A 1 88 ? 2.501 7.903 -9.152 1.00 94.69 88 ARG A O 1
ATOM 691 N N . GLN A 1 89 ? 3.707 9.753 -9.544 1.00 94.56 89 GLN A N 1
ATOM 692 C CA . GLN A 1 89 ? 2.566 10.677 -9.489 1.00 94.56 89 GLN A CA 1
ATOM 693 C C . GLN A 1 89 ? 1.553 10.404 -10.604 1.00 94.56 89 GLN A C 1
ATOM 695 O O . GLN A 1 89 ? 0.359 10.371 -10.339 1.00 94.56 89 GLN A O 1
ATOM 700 N N . ARG A 1 90 ? 2.027 10.151 -11.832 1.00 93.94 90 ARG A N 1
ATOM 701 C CA . ARG A 1 90 ? 1.173 9.823 -12.981 1.00 93.94 90 ARG A CA 1
ATOM 702 C C . ARG A 1 90 ? 0.420 8.504 -12.805 1.00 93.94 90 ARG A C 1
ATOM 704 O O . ARG A 1 90 ? -0.679 8.391 -13.325 1.00 93.94 90 ARG A O 1
ATOM 711 N N . LEU A 1 91 ? 1.014 7.515 -12.132 1.00 94.94 91 LEU A N 1
ATOM 712 C CA . LEU A 1 91 ? 0.340 6.244 -11.849 1.00 94.94 91 LEU A CA 1
ATOM 713 C C . LEU A 1 91 ? -0.842 6.433 -10.886 1.00 94.94 91 LEU A C 1
ATOM 715 O O . LEU A 1 91 ? -1.868 5.784 -11.047 1.00 94.94 91 LEU A O 1
ATOM 719 N N . GLY A 1 92 ? -0.690 7.297 -9.880 1.00 94.88 92 GLY A N 1
ATOM 720 C CA . GLY A 1 92 ? -1.710 7.492 -8.851 1.00 94.88 92 GLY A CA 1
ATOM 721 C C . GLY A 1 92 ? -1.931 6.253 -7.972 1.00 94.88 92 GLY A C 1
ATOM 722 O O . GLY A 1 92 ? -1.114 5.331 -7.934 1.00 94.88 92 GLY A O 1
ATO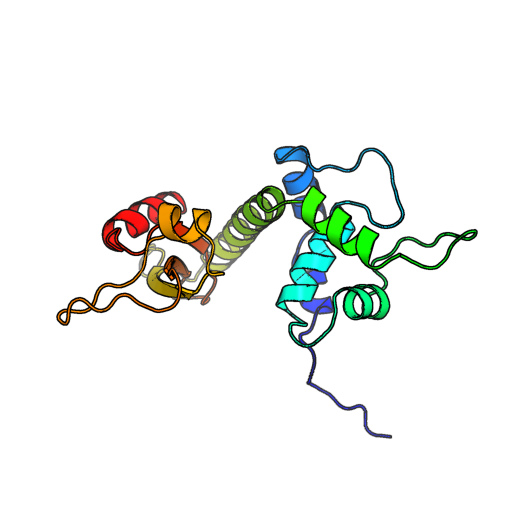M 723 N N . GLN A 1 93 ? -3.032 6.261 -7.218 1.00 95.06 93 GLN A N 1
ATOM 724 C CA . GLN A 1 93 ? -3.384 5.187 -6.277 1.00 95.06 93 GLN A CA 1
ATOM 725 C C . GLN A 1 93 ? -4.364 4.157 -6.849 1.00 95.06 93 GLN A C 1
ATOM 727 O O . GLN A 1 93 ? -4.359 3.006 -6.417 1.00 95.06 93 GLN A O 1
ATOM 732 N N . GLU A 1 94 ? -5.198 4.550 -7.813 1.00 96.94 94 GLU A N 1
ATOM 733 C CA . GLU A 1 94 ? -6.305 3.724 -8.308 1.00 96.94 94 GLU A CA 1
ATOM 734 C C . GLU A 1 94 ? -5.845 2.361 -8.851 1.00 96.94 94 GLU A C 1
ATOM 736 O O . GLU A 1 94 ? -6.434 1.355 -8.446 1.00 96.94 94 GLU A O 1
ATOM 741 N N . PRO A 1 95 ? -4.767 2.254 -9.663 1.00 96.94 95 PRO A N 1
ATOM 742 C CA . PRO A 1 95 ? -4.310 0.950 -10.147 1.00 96.94 95 PRO A CA 1
ATOM 743 C C . PRO A 1 95 ? -3.864 0.023 -9.013 1.00 96.94 95 PRO A C 1
ATOM 745 O O . PRO A 1 95 ? -4.051 -1.187 -9.086 1.00 96.94 95 PRO A O 1
ATOM 748 N N . LEU A 1 96 ? -3.281 0.579 -7.947 1.00 96.81 96 LEU A N 1
ATOM 749 C CA . LEU A 1 96 ? -2.827 -0.197 -6.792 1.00 96.81 96 LEU A CA 1
ATOM 750 C C . LEU A 1 96 ? -4.007 -0.683 -5.951 1.00 96.81 96 LEU A C 1
ATOM 752 O O . LEU A 1 96 ? -3.986 -1.820 -5.491 1.00 96.81 96 LEU A O 1
ATOM 756 N N . SER A 1 97 ? -5.038 0.150 -5.790 1.00 96.06 97 SER A N 1
ATOM 757 C CA . SER A 1 97 ? -6.284 -0.232 -5.119 1.00 96.06 97 SER A CA 1
ATOM 758 C C . SER A 1 97 ? -6.996 -1.363 -5.869 1.00 96.06 97 SER A C 1
ATOM 760 O O . SER A 1 97 ? -7.338 -2.376 -5.260 1.00 96.06 97 SER A O 1
ATOM 762 N N . GLN A 1 98 ? -7.122 -1.250 -7.197 1.00 96.50 98 GLN A N 1
ATOM 763 C CA . GLN A 1 98 ? -7.699 -2.305 -8.039 1.00 96.50 98 GLN A CA 1
ATOM 764 C C . GLN A 1 98 ? -6.887 -3.604 -7.967 1.00 96.50 98 GLN A C 1
ATOM 766 O O . GLN A 1 98 ? -7.443 -4.677 -7.736 1.00 96.50 98 GLN A O 1
ATOM 771 N N . LEU A 1 99 ? -5.559 -3.511 -8.095 1.00 97.06 99 LEU A N 1
ATOM 772 C CA . LEU A 1 99 ? -4.668 -4.666 -8.000 1.00 97.06 99 LEU A CA 1
ATOM 773 C C . LEU A 1 99 ? -4.762 -5.356 -6.632 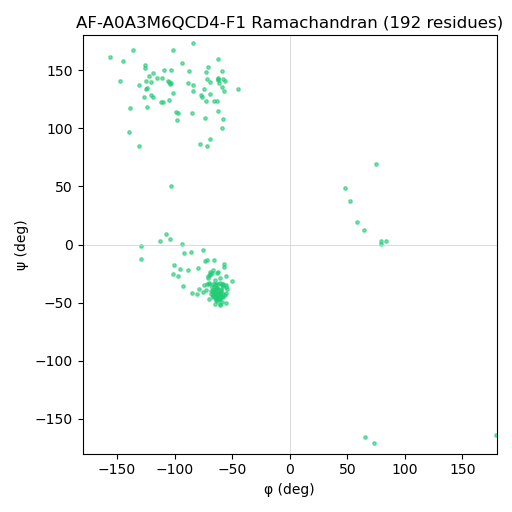1.00 97.06 99 LEU A C 1
ATOM 775 O O . LEU A 1 99 ? -4.796 -6.587 -6.565 1.00 97.06 99 LEU A O 1
ATOM 779 N N . PHE A 1 100 ? -4.819 -4.581 -5.546 1.00 96.31 100 PHE A N 1
ATOM 780 C CA . PHE A 1 100 ? -5.013 -5.102 -4.195 1.00 96.31 100 PHE A CA 1
ATOM 781 C C . PHE A 1 100 ? -6.345 -5.852 -4.082 1.00 96.31 100 PHE A C 1
ATOM 783 O O . PHE A 1 100 ? -6.338 -7.018 -3.701 1.00 96.31 100 PHE A O 1
ATOM 790 N N . GLY A 1 101 ? -7.459 -5.238 -4.494 1.00 95.31 101 GLY A N 1
ATOM 791 C CA . GLY A 1 101 ? -8.781 -5.865 -4.427 1.00 95.31 101 GLY A CA 1
ATOM 792 C C . GLY A 1 101 ? -8.864 -7.175 -5.219 1.00 95.31 101 GLY A C 1
ATOM 793 O O . GLY A 1 101 ? -9.353 -8.180 -4.702 1.00 95.31 101 GLY A O 1
ATOM 794 N N . MET A 1 102 ? -8.325 -7.195 -6.443 1.00 95.25 102 MET A N 1
ATOM 795 C CA . MET A 1 102 ? -8.292 -8.392 -7.292 1.00 95.25 102 MET A CA 1
ATOM 796 C C . MET A 1 102 ? -7.433 -9.510 -6.690 1.00 95.25 102 MET A C 1
ATOM 798 O O . MET A 1 102 ? -7.885 -10.650 -6.571 1.00 95.25 102 MET A O 1
ATOM 802 N N . SER A 1 103 ? -6.194 -9.192 -6.305 1.00 95.12 103 SER A N 1
ATOM 803 C CA . SER A 1 103 ? -5.256 -10.190 -5.779 1.00 95.12 103 SER A CA 1
ATOM 804 C C . SER A 1 103 ? -5.720 -10.750 -4.434 1.00 95.12 103 SER A C 1
ATOM 806 O O . SER A 1 103 ? -5.727 -11.968 -4.251 1.00 95.12 103 SER A O 1
ATOM 808 N N . ALA A 1 104 ? -6.202 -9.891 -3.531 1.00 95.06 104 ALA A N 1
ATOM 809 C CA . ALA A 1 104 ? -6.740 -10.298 -2.241 1.00 95.06 104 ALA A CA 1
ATOM 810 C C . ALA A 1 104 ? -7.964 -11.212 -2.394 1.00 95.06 104 ALA A C 1
ATOM 812 O O . ALA A 1 104 ? -8.038 -12.231 -1.710 1.00 95.06 104 ALA A O 1
ATOM 813 N N . ALA A 1 105 ? -8.882 -10.911 -3.321 1.00 93.56 105 ALA A N 1
ATOM 814 C CA . ALA A 1 105 ? -10.045 -11.757 -3.586 1.00 93.56 105 ALA A CA 1
ATOM 815 C C . ALA A 1 105 ? -9.647 -13.151 -4.099 1.00 93.56 105 ALA A C 1
ATOM 817 O O . ALA A 1 105 ? -10.113 -14.162 -3.570 1.00 93.56 105 ALA A O 1
ATOM 818 N N . VAL A 1 106 ? -8.750 -13.222 -5.091 1.00 93.44 106 VAL A N 1
ATOM 819 C CA . VAL A 1 106 ? -8.302 -14.505 -5.660 1.00 93.44 106 VAL A CA 1
ATOM 820 C C . VAL A 1 106 ? -7.562 -15.344 -4.620 1.00 93.44 106 VAL A C 1
ATOM 822 O O . VAL A 1 106 ? -7.795 -16.552 -4.508 1.00 93.44 106 VAL A O 1
ATOM 825 N N . TRP A 1 107 ? -6.656 -14.728 -3.861 1.00 92.25 107 TRP A N 1
ATOM 826 C CA . TRP A 1 107 ? -5.892 -15.438 -2.841 1.00 92.25 107 TRP A CA 1
ATOM 827 C C . TRP A 1 107 ? -6.777 -15.890 -1.679 1.00 92.25 107 TRP A C 1
ATOM 829 O O . TRP A 1 107 ? -6.654 -17.039 -1.253 1.00 92.25 107 TRP A O 1
ATOM 839 N N . ASP A 1 108 ? -7.698 -15.050 -1.202 1.00 92.19 108 ASP A N 1
ATOM 840 C CA . ASP A 1 108 ? -8.637 -15.438 -0.150 1.00 92.19 108 ASP A CA 1
ATOM 841 C C . ASP A 1 108 ? -9.505 -16.618 -0.601 1.00 92.19 108 ASP A C 1
ATOM 843 O O . ASP A 1 108 ? -9.497 -17.658 0.054 1.00 92.19 108 ASP A O 1
ATOM 847 N N . GLN A 1 109 ? -10.142 -16.537 -1.776 1.00 89.44 109 GLN A N 1
ATOM 848 C CA . GLN A 1 109 ? -10.977 -17.622 -2.304 1.00 89.44 109 GLN A CA 1
ATOM 849 C C . GLN A 1 109 ? -10.207 -18.945 -2.420 1.00 89.44 109 GLN A C 1
ATOM 851 O O . GLN A 1 109 ? -10.715 -19.996 -2.021 1.00 89.44 109 GLN A O 1
ATOM 856 N N . ARG A 1 110 ? -8.966 -18.904 -2.926 1.00 87.00 110 ARG A N 1
ATOM 857 C CA . ARG A 1 110 ? -8.098 -20.087 -3.029 1.00 87.00 110 ARG A CA 1
ATOM 858 C C . ARG A 1 110 ? -7.832 -20.717 -1.664 1.00 87.00 110 ARG A C 1
ATOM 860 O O . ARG A 1 110 ? -7.769 -21.938 -1.560 1.00 87.00 110 ARG A O 1
ATOM 867 N N . HIS A 1 111 ? -7.664 -19.907 -0.624 1.00 82.88 111 HIS A N 1
ATOM 868 C CA . HIS A 1 111 ? -7.339 -20.404 0.706 1.00 82.88 111 HIS A CA 1
ATOM 869 C C . HIS A 1 111 ? -8.555 -20.760 1.571 1.00 82.88 111 HIS A C 1
ATOM 871 O O . HIS A 1 111 ? -8.403 -21.568 2.487 1.00 82.88 111 HIS A O 1
ATOM 877 N N . GLN A 1 112 ? -9.746 -20.218 1.296 1.00 80.19 112 GLN A N 1
ATOM 878 C CA . GLN A 1 112 ? -10.976 -20.621 1.991 1.00 80.19 112 GLN A CA 1
ATOM 879 C C . GLN A 1 112 ? -11.382 -22.069 1.653 1.00 80.19 112 GLN A C 1
ATOM 881 O O . GLN A 1 112 ? -12.033 -22.731 2.468 1.00 80.19 112 GLN A O 1
ATOM 886 N N . GLN A 1 113 ? -10.957 -22.600 0.498 1.00 75.94 113 GLN A N 1
ATOM 887 C CA . GLN A 1 113 ? -11.178 -23.998 0.114 1.00 75.94 113 GLN A CA 1
ATOM 888 C C . GLN A 1 113 ? -10.564 -24.949 1.158 1.00 75.94 113 GLN A C 1
ATOM 890 O O . GLN A 1 113 ? -9.349 -25.073 1.288 1.00 75.94 113 GLN A O 1
ATOM 895 N N . GLY A 1 114 ? -11.424 -25.605 1.942 1.00 73.88 114 GLY A N 1
ATOM 896 C CA . GLY A 1 114 ? -11.020 -26.541 2.999 1.00 73.88 114 GLY A CA 1
ATOM 897 C C . GLY A 1 114 ? -10.650 -25.906 4.347 1.00 73.88 114 GLY A C 1
ATOM 898 O O . GLY A 1 114 ? -10.281 -26.636 5.263 1.00 73.88 114 GLY A O 1
ATOM 899 N N . ARG A 1 115 ? -10.768 -24.578 4.510 1.00 76.19 115 ARG A N 1
ATOM 900 C CA . ARG A 1 115 ? -10.467 -23.866 5.776 1.00 76.19 115 ARG A CA 1
ATOM 901 C C . ARG A 1 115 ? -11.684 -23.239 6.463 1.00 76.19 115 ARG A C 1
ATOM 903 O O . ARG A 1 115 ? -11.540 -22.598 7.510 1.00 76.19 115 ARG A O 1
ATOM 910 N N . SER A 1 116 ? -12.878 -23.448 5.909 1.00 81.69 116 SER A N 1
ATOM 911 C CA . SER A 1 116 ? -14.137 -22.996 6.505 1.00 81.69 116 SER A CA 1
ATOM 912 C C . SER A 1 116 ? -14.384 -23.658 7.862 1.00 81.69 116 SER A C 1
ATOM 914 O O . SER A 1 116 ? -14.129 -24.851 8.036 1.00 81.69 116 SER A O 1
ATOM 916 N N . TRP A 1 117 ? -14.954 -22.917 8.807 1.00 83.56 117 TRP A N 1
ATOM 917 C CA . TRP A 1 117 ? -15.445 -23.484 10.059 1.00 83.56 117 TRP A CA 1
ATOM 918 C C . TRP A 1 117 ? -16.945 -23.724 9.931 1.00 83.56 117 TRP A C 1
ATOM 920 O O . TRP A 1 117 ? -17.707 -22.772 9.803 1.00 83.56 117 TRP A O 1
ATOM 930 N N . ARG A 1 118 ? -17.374 -24.993 9.929 1.00 88.38 118 ARG A N 1
ATOM 931 C CA . ARG A 1 118 ? -18.790 -25.372 9.734 1.00 88.38 118 ARG A CA 1
ATOM 932 C C . ARG A 1 118 ? -19.423 -24.749 8.473 1.00 88.38 118 ARG A C 1
ATOM 934 O O . ARG A 1 118 ? -20.579 -24.347 8.499 1.00 88.38 118 ARG A O 1
ATOM 941 N N . GLY A 1 119 ? -18.657 -24.641 7.386 1.00 85.50 119 GLY A N 1
ATOM 942 C CA . GLY A 1 119 ? -19.111 -24.022 6.134 1.00 85.50 119 GLY A CA 1
ATOM 943 C C . GLY A 1 119 ? -19.093 -22.489 6.124 1.00 85.50 119 GLY A C 1
ATOM 944 O O . GLY A 1 119 ? -19.483 -21.896 5.126 1.00 85.50 119 GLY A O 1
ATOM 945 N N . LEU A 1 120 ? -18.617 -21.842 7.194 1.00 87.75 120 LEU A N 1
ATOM 946 C CA . LEU A 1 120 ? -18.507 -20.386 7.290 1.00 87.75 120 LEU A CA 1
ATOM 947 C C . LEU A 1 120 ? -17.059 -19.921 7.104 1.00 87.75 120 LEU A C 1
ATOM 949 O O . LEU A 1 120 ? -16.122 -20.503 7.670 1.00 87.75 120 LEU A O 1
ATOM 953 N N . ALA A 1 121 ? -16.887 -18.838 6.348 1.00 88.81 121 ALA A N 1
ATOM 954 C CA . ALA A 1 121 ? -15.645 -18.080 6.322 1.00 88.81 121 ALA A CA 1
ATOM 9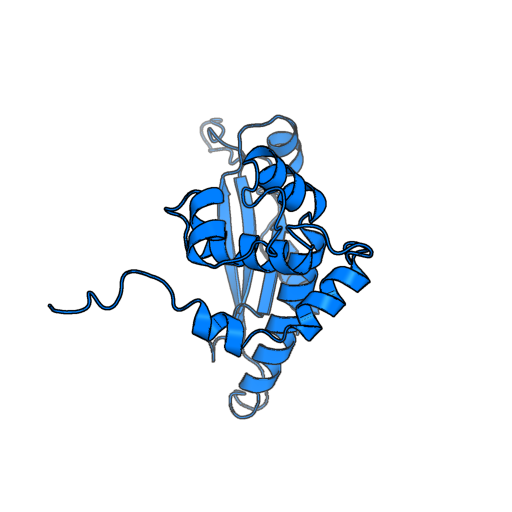55 C C . ALA A 1 121 ? -15.495 -17.278 7.627 1.00 88.81 121 ALA A C 1
ATOM 957 O O . ALA A 1 121 ? -16.480 -16.883 8.254 1.00 88.81 121 ALA A O 1
ATOM 958 N N . ARG A 1 122 ? -14.254 -17.074 8.074 1.00 91.81 122 ARG A N 1
ATOM 959 C CA . ARG A 1 122 ? -13.952 -16.396 9.343 1.00 91.81 122 ARG A CA 1
ATOM 960 C C . ARG A 1 122 ? -13.035 -15.213 9.095 1.00 91.81 122 ARG A C 1
ATOM 962 O O . ARG A 1 122 ? -11.890 -15.409 8.684 1.00 91.81 122 ARG A O 1
ATOM 969 N N . TYR A 1 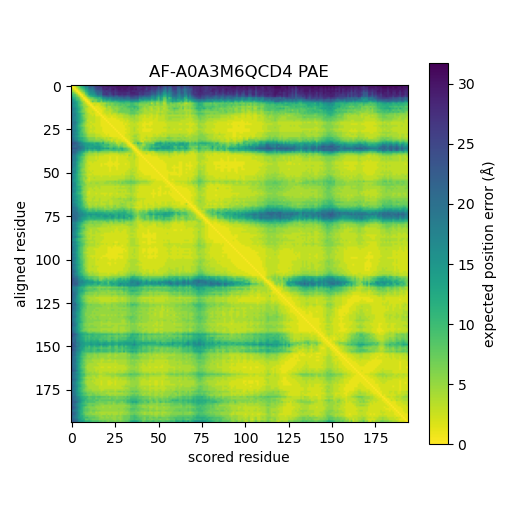123 ? -13.517 -14.022 9.426 1.00 94.56 123 TYR A N 1
ATOM 970 C CA . TYR A 1 123 ? -12.769 -12.778 9.305 1.00 94.56 123 TYR A CA 1
ATOM 971 C C . TYR A 1 123 ? -12.751 -12.027 10.633 1.00 94.56 123 TYR A C 1
ATOM 973 O O . TYR A 1 123 ? -13.676 -12.145 11.438 1.00 94.56 123 TYR A O 1
ATOM 981 N N . ALA A 1 124 ? -11.694 -11.254 10.843 1.00 95.31 124 ALA A N 1
ATOM 982 C CA . ALA A 1 124 ? -11.625 -10.223 11.863 1.00 95.31 124 ALA A CA 1
ATOM 983 C C . ALA A 1 124 ? -11.611 -8.853 11.194 1.00 95.31 124 ALA A C 1
ATOM 985 O O . ALA A 1 124 ? -10.987 -8.676 10.146 1.00 95.31 124 ALA A O 1
ATOM 986 N N . VAL A 1 125 ? -12.283 -7.901 11.831 1.00 96.50 125 VAL A N 1
ATOM 987 C CA . VAL A 1 125 ? -12.144 -6.481 11.529 1.00 96.50 125 VAL A CA 1
ATOM 988 C C . VAL A 1 125 ? -11.315 -5.871 12.644 1.00 96.50 125 VAL A C 1
ATOM 990 O O . VAL A 1 125 ? -11.680 -6.014 13.810 1.00 96.50 125 VAL A O 1
ATOM 993 N N . ASP A 1 126 ? -10.212 -5.224 12.285 1.00 94.50 126 ASP A N 1
ATOM 994 C CA . ASP A 1 126 ? -9.352 -4.525 13.238 1.00 94.50 126 ASP A CA 1
ATOM 995 C C . ASP A 1 126 ? -9.042 -3.108 12.753 1.00 94.50 126 ASP A C 1
ATOM 997 O O . ASP A 1 126 ? -8.806 -2.878 11.558 1.00 94.50 126 ASP A O 1
ATOM 1001 N N . GLY A 1 127 ? -9.095 -2.167 13.694 1.00 93.81 127 GLY A N 1
ATOM 1002 C CA . GLY A 1 127 ? -8.935 -0.737 13.476 1.00 93.81 127 GLY A CA 1
ATOM 1003 C C . GLY A 1 127 ? -7.558 -0.248 13.911 1.00 93.81 127 GLY A C 1
ATOM 1004 O O . GLY A 1 127 ? -7.032 -0.613 14.957 1.00 93.81 127 GLY A O 1
ATOM 1005 N N . SER A 1 128 ? -6.970 0.636 13.116 1.00 94.56 128 SER A N 1
ATOM 1006 C CA . SER A 1 128 ? -5.731 1.332 13.430 1.00 94.56 128 SER A CA 1
ATOM 1007 C C . SER A 1 128 ? -5.835 2.811 13.069 1.00 94.56 128 SER A C 1
ATOM 1009 O O . SER A 1 128 ? -6.767 3.266 12.403 1.00 94.56 128 SER A O 1
ATOM 1011 N N . THR A 1 129 ? -4.872 3.594 13.538 1.00 94.44 129 THR A N 1
ATOM 1012 C CA . THR A 1 129 ? -4.768 5.021 13.234 1.00 94.44 129 THR A CA 1
ATOM 1013 C C . THR A 1 129 ? -3.381 5.314 12.691 1.00 94.44 129 THR A C 1
ATOM 1015 O O . THR A 1 129 ? -2.382 5.001 13.339 1.00 94.44 129 THR A O 1
ATOM 1018 N N . LEU A 1 130 ? -3.312 5.947 11.521 1.00 94.44 130 LEU A N 1
ATOM 1019 C CA . LEU A 1 130 ? -2.056 6.411 10.935 1.00 94.44 130 LEU A CA 1
ATOM 1020 C C . LEU A 1 130 ? -2.004 7.937 10.988 1.00 94.44 130 LEU A C 1
ATOM 1022 O O . LEU A 1 130 ? -3.029 8.610 10.935 1.00 94.44 130 LEU A O 1
ATOM 1026 N N . ARG A 1 131 ? -0.800 8.495 11.098 1.00 95.75 131 ARG A N 1
ATOM 1027 C CA . ARG A 1 131 ? -0.594 9.945 11.010 1.00 95.75 131 ARG A CA 1
ATOM 1028 C C . ARG A 1 131 ? -0.389 10.334 9.554 1.00 95.75 131 ARG A C 1
ATOM 1030 O O . ARG A 1 131 ? 0.338 9.644 8.838 1.00 95.75 131 ARG A O 1
ATOM 1037 N N . THR A 1 132 ? -0.983 11.443 9.138 1.00 95.69 132 THR A N 1
ATOM 1038 C CA . THR A 1 132 ? -0.738 12.041 7.822 1.00 95.69 132 THR A CA 1
ATOM 1039 C C . THR A 1 132 ? 0.206 13.230 7.937 1.00 95.69 132 THR A C 1
ATOM 1041 O O . THR A 1 132 ? 0.480 13.732 9.029 1.00 95.69 132 THR A O 1
ATOM 1044 N N . ALA A 1 133 ? 0.712 13.696 6.793 1.00 95.31 133 ALA A N 1
ATOM 1045 C CA . ALA A 1 133 ? 1.420 14.967 6.738 1.00 95.31 133 ALA A CA 1
ATOM 1046 C C . ALA A 1 133 ? 0.512 16.098 7.242 1.00 95.31 133 ALA A C 1
ATOM 1048 O O . ALA A 1 133 ? -0.692 16.095 6.971 1.00 95.31 133 ALA A O 1
ATOM 1049 N N . ASP A 1 134 ? 1.103 17.050 7.958 1.00 95.88 134 ASP A N 1
ATOM 1050 C CA . ASP A 1 134 ? 0.393 18.213 8.473 1.00 95.88 134 ASP A CA 1
ATOM 1051 C C . ASP A 1 134 ? 0.170 19.243 7.358 1.00 95.88 134 ASP A C 1
ATOM 1053 O O . ASP A 1 134 ? 0.995 20.121 7.113 1.00 95.88 134 ASP A O 1
ATOM 1057 N N . THR A 1 135 ? -0.928 19.066 6.629 1.00 96.25 135 THR A N 1
ATOM 1058 C CA . THR A 1 135 ? -1.407 19.990 5.601 1.00 96.25 135 THR A CA 1
ATOM 1059 C C . THR A 1 135 ? -2.847 20.377 5.906 1.00 96.25 135 THR A C 1
ATOM 1061 O O . THR A 1 135 ? -3.574 19.606 6.537 1.00 96.25 135 THR A O 1
ATOM 1064 N N . GLN A 1 136 ? -3.269 21.550 5.428 1.00 95.75 136 GLN A N 1
ATOM 1065 C CA . GLN A 1 136 ? -4.644 22.022 5.599 1.00 95.75 136 GLN A CA 1
ATOM 1066 C C . GLN A 1 136 ? -5.653 20.997 5.057 1.00 95.75 136 GLN A C 1
ATOM 1068 O O . GLN A 1 136 ? -6.517 20.550 5.806 1.00 95.75 136 GLN A O 1
ATOM 1073 N N . ASP A 1 137 ? -5.450 20.520 3.826 1.00 96.38 137 ASP A N 1
ATOM 1074 C CA . ASP A 1 137 ? -6.303 19.512 3.185 1.00 96.38 137 ASP A CA 1
ATOM 1075 C C . ASP A 1 137 ? -6.439 18.230 4.023 1.00 96.38 137 ASP A C 1
ATOM 1077 O O . ASP A 1 137 ? -7.530 17.683 4.162 1.00 96.38 137 ASP A O 1
ATOM 1081 N N . ASN A 1 138 ? -5.347 17.748 4.632 1.00 96.06 138 ASN A N 1
ATOM 1082 C CA . ASN A 1 138 ? -5.396 16.548 5.469 1.00 96.06 138 ASN A CA 1
ATOM 1083 C C . ASN A 1 138 ? -6.109 16.805 6.799 1.00 96.06 138 ASN A C 1
ATOM 1085 O O . ASN A 1 138 ? -6.765 15.901 7.311 1.00 96.06 138 ASN A O 1
ATOM 1089 N N . ARG A 1 139 ? -5.984 18.006 7.380 1.00 95.00 139 ARG A N 1
ATOM 1090 C CA . ARG A 1 139 ? -6.722 18.366 8.600 1.00 95.00 139 ARG A CA 1
ATOM 1091 C C . ARG A 1 139 ? -8.215 18.451 8.333 1.00 95.00 139 ARG A C 1
ATOM 1093 O O . ARG A 1 139 ? -8.984 17.907 9.117 1.00 95.00 139 ARG A O 1
ATOM 1100 N N . GLU A 1 140 ? -8.603 19.082 7.231 1.00 95.25 140 GLU A N 1
ATOM 1101 C CA . GLU A 1 140 ? -10.001 19.194 6.814 1.00 95.25 140 GLU A CA 1
ATOM 1102 C C . GLU A 1 140 ? -10.598 17.830 6.463 1.00 95.25 140 GLU A C 1
ATOM 1104 O O . GLU A 1 140 ? -11.715 17.528 6.870 1.00 95.25 140 GLU A O 1
ATOM 1109 N N . HIS A 1 141 ? -9.847 16.988 5.748 1.00 95.25 141 HIS A N 1
ATOM 1110 C CA . HIS A 1 141 ? -10.348 15.699 5.287 1.00 95.25 141 HIS A CA 1
ATOM 1111 C C . HIS A 1 141 ? -10.309 14.598 6.352 1.00 95.25 141 HIS A C 1
ATOM 1113 O O . HIS A 1 141 ? -11.248 13.818 6.438 1.00 95.25 141 HIS A O 1
ATOM 1119 N N . PHE A 1 142 ? -9.235 14.477 7.140 1.00 95.75 142 PHE A N 1
ATOM 1120 C CA . PHE A 1 142 ? -9.075 13.362 8.084 1.00 95.75 142 PHE A CA 1
ATOM 1121 C C . PHE A 1 142 ? -9.388 13.733 9.538 1.00 95.75 142 PHE A C 1
ATOM 1123 O O . PHE A 1 142 ? -9.757 12.861 10.331 1.00 95.75 142 PHE A O 1
ATOM 1130 N N . GLY A 1 143 ? -9.263 15.011 9.896 1.00 94.69 143 GLY A N 1
ATOM 1131 C CA . GLY A 1 143 ? -9.362 15.480 11.274 1.00 94.69 143 GLY A CA 1
ATOM 1132 C C . GLY A 1 143 ? -8.143 15.117 12.130 1.00 94.69 143 GLY A C 1
ATOM 1133 O O . GLY A 1 143 ? -7.105 14.654 11.651 1.00 94.69 143 GLY A O 1
ATOM 1134 N N . ALA A 1 144 ? -8.265 15.349 13.434 1.00 92.56 144 ALA A N 1
ATOM 1135 C CA . ALA A 1 144 ? -7.245 15.037 14.430 1.00 92.56 144 ALA A CA 1
ATOM 1136 C C . ALA A 1 144 ? -7.910 14.591 15.738 1.00 92.56 144 ALA A C 1
ATOM 1138 O O . ALA A 1 144 ? -9.073 14.903 15.991 1.00 92.56 144 ALA A O 1
ATOM 1139 N N . GLN A 1 145 ? -7.179 13.860 16.576 1.00 90.94 145 GLN A N 1
ATOM 1140 C CA . GLN A 1 145 ? -7.660 13.513 17.906 1.00 90.94 145 GLN A CA 1
ATOM 1141 C C . GLN A 1 145 ? -7.725 14.743 18.808 1.00 90.94 145 GLN A C 1
ATOM 1143 O O . GLN A 1 145 ? -6.738 15.462 18.972 1.00 90.94 145 GLN A O 1
ATOM 1148 N N . GLU A 1 146 ? -8.877 14.920 19.445 1.00 90.88 146 GLU A N 1
ATOM 1149 C CA . GLU A 1 146 ? -9.093 15.890 20.511 1.00 90.88 146 GLU A CA 1
ATOM 1150 C C . GLU A 1 146 ? -9.049 15.174 21.862 1.00 90.88 146 GLU A C 1
ATOM 1152 O O . GLU A 1 146 ? -9.670 14.126 22.063 1.00 90.88 146 GLU A O 1
ATOM 1157 N N . TYR A 1 147 ? -8.274 15.719 22.793 1.00 88.81 147 TYR A N 1
ATOM 1158 C CA . TYR A 1 147 ? -8.162 15.206 24.152 1.00 88.81 147 TYR A CA 1
ATOM 1159 C C . TYR A 1 147 ? -9.140 15.934 25.074 1.00 88.81 147 TYR A C 1
ATOM 1161 O O . TYR A 1 147 ? -9.481 17.090 24.846 1.00 88.81 147 TYR A O 1
ATOM 1169 N N . ALA A 1 148 ? -9.527 15.296 26.183 1.00 89.31 148 ALA A N 1
ATOM 1170 C CA . ALA A 1 148 ? -10.412 15.904 27.184 1.00 89.31 148 ALA A CA 1
ATOM 1171 C C . ALA A 1 148 ? -9.871 17.227 27.771 1.00 89.31 148 ALA A C 1
ATOM 1173 O O . ALA A 1 148 ? -10.633 18.023 28.307 1.00 89.31 148 ALA A O 1
ATOM 1174 N N . SER A 1 149 ? -8.563 17.477 27.653 1.00 91.94 149 SER A N 1
ATOM 1175 C CA . SER A 1 149 ? -7.915 18.739 28.021 1.00 91.94 149 SER A CA 1
ATOM 1176 C C . SER A 1 149 ? -8.156 19.889 27.032 1.00 91.94 149 SER A C 1
ATOM 1178 O O . SER A 1 149 ? -7.675 20.992 27.273 1.00 91.94 149 SER A O 1
ATOM 1180 N N . GLY A 1 150 ? -8.827 19.643 25.902 1.00 88.81 150 GLY A N 1
ATOM 1181 C CA . GLY A 1 150 ? -8.952 20.586 24.786 1.00 88.81 150 GLY A CA 1
ATOM 1182 C C . GLY A 1 150 ? -7.716 20.645 23.882 1.00 88.81 150 GLY A C 1
ATOM 1183 O O . GLY A 1 150 ? -7.695 21.403 22.916 1.00 88.81 150 GLY A O 1
ATOM 1184 N N . ALA A 1 151 ? -6.677 19.854 24.169 1.00 90.62 151 ALA A N 1
ATOM 1185 C CA . ALA A 1 151 ? -5.523 19.740 23.288 1.00 90.62 151 ALA A CA 1
ATOM 1186 C C . ALA A 1 151 ? -5.888 18.955 22.018 1.00 90.62 151 ALA A C 1
ATOM 1188 O O . ALA A 1 151 ? -6.605 17.956 22.083 1.00 90.62 151 ALA A O 1
ATOM 1189 N N . VAL A 1 152 ? -5.332 19.371 20.880 1.00 90.19 152 VAL A N 1
ATOM 1190 C CA . VAL A 1 152 ? -5.460 18.678 19.591 1.00 90.19 152 VAL A CA 1
ATOM 1191 C C . VAL A 1 152 ? -4.141 17.984 19.266 1.00 90.19 152 VAL A C 1
ATOM 1193 O O . VAL A 1 152 ? -3.063 18.527 19.520 1.00 90.19 152 VAL A O 1
ATOM 1196 N N . ALA A 1 153 ? -4.208 16.775 18.709 1.00 90.56 153 ALA A N 1
ATOM 1197 C CA . ALA A 1 153 ? -3.027 16.045 18.271 1.00 90.56 153 ALA A CA 1
ATOM 1198 C C . ALA A 1 153 ? -2.190 16.858 17.267 1.00 90.56 153 ALA A C 1
ATOM 1200 O O . ALA A 1 153 ? -2.712 17.516 16.364 1.00 90.56 153 ALA A O 1
ATOM 1201 N N . SER A 1 154 ? -0.862 16.770 17.401 1.00 91.56 154 SER A N 1
ATOM 1202 C CA . SER A 1 154 ? 0.073 17.553 16.583 1.00 91.56 154 SER A CA 1
ATOM 1203 C C . SER A 1 154 ? -0.057 17.275 15.085 1.00 91.56 154 SER A C 1
ATOM 1205 O O . SER A 1 154 ? 0.191 18.168 14.287 1.00 91.56 154 SER A O 1
ATOM 1207 N N . TYR A 1 155 ? -0.484 16.070 14.702 1.00 94.88 155 TYR A N 1
ATOM 1208 C CA . TYR A 1 155 ? -0.669 15.671 13.308 1.00 94.88 155 TYR A CA 1
ATOM 1209 C C . TYR A 1 155 ? -2.111 15.223 13.061 1.00 94.88 155 TYR A C 1
ATOM 1211 O O . TYR A 1 155 ? -2.684 14.575 13.945 1.00 94.88 155 TYR A O 1
ATOM 1219 N N . PRO A 1 156 ? -2.670 15.498 11.867 1.00 96.44 156 PRO A N 1
ATOM 1220 C CA . PRO A 1 156 ? -3.906 14.863 11.452 1.00 96.44 156 PRO A CA 1
ATOM 1221 C C . PRO A 1 156 ? -3.758 13.339 11.429 1.00 96.44 156 PRO A C 1
ATOM 1223 O O . PRO A 1 156 ? -2.668 12.779 11.236 1.00 96.44 156 PRO A O 1
ATOM 1226 N N . GLN A 1 157 ? -4.869 12.668 11.695 1.00 95.88 157 GLN A N 1
ATOM 1227 C CA . GLN A 1 157 ? -4.925 11.226 11.869 1.00 95.88 157 GLN A CA 1
ATOM 1228 C C . GLN A 1 157 ? -5.944 10.650 10.907 1.00 95.88 157 GLN A C 1
ATOM 1230 O O . GLN A 1 157 ? -7.056 11.142 10.822 1.00 95.88 157 GLN A O 1
ATOM 1235 N N . LEU A 1 158 ? -5.573 9.581 10.217 1.00 95.25 158 LEU A N 1
ATOM 1236 C CA . LEU A 1 158 ? -6.475 8.821 9.369 1.00 95.25 158 LEU A CA 1
ATOM 1237 C C . LEU A 1 158 ? -6.834 7.506 10.069 1.00 95.25 158 LEU A C 1
ATOM 1239 O O . LEU A 1 158 ? -5.984 6.858 10.692 1.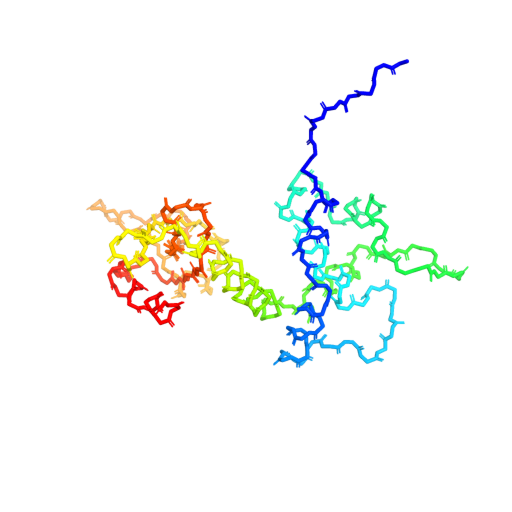00 95.25 158 LEU A O 1
ATOM 1243 N N . ARG A 1 159 ? -8.097 7.103 9.966 1.00 95.50 159 ARG A N 1
ATOM 1244 C CA . ARG A 1 159 ? -8.575 5.798 10.417 1.00 95.50 159 ARG A CA 1
ATOM 1245 C C . ARG A 1 159 ? -8.312 4.769 9.322 1.00 95.50 159 ARG A C 1
ATOM 1247 O O . ARG A 1 159 ? -8.651 5.015 8.170 1.00 95.50 159 ARG A O 1
ATOM 1254 N N . LEU A 1 160 ? -7.738 3.628 9.687 1.00 96.19 160 LEU A N 1
ATOM 1255 C CA . LEU A 1 16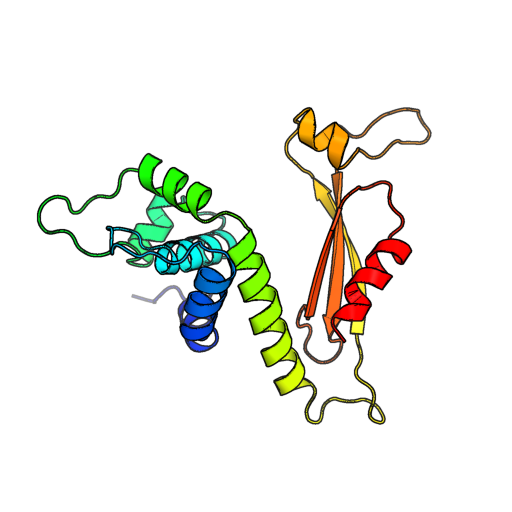0 ? -7.586 2.453 8.830 1.00 96.19 160 LEU A CA 1
ATOM 1256 C C . LEU A 1 160 ? -8.347 1.301 9.476 1.00 96.19 160 LEU A C 1
ATOM 1258 O O . LEU A 1 160 ? -8.082 0.988 10.630 1.00 96.19 160 LEU A O 1
ATOM 1262 N N . LEU A 1 161 ? -9.246 0.646 8.750 1.00 96.88 161 LEU A N 1
ATOM 1263 C CA . LEU A 1 161 ? -9.762 -0.662 9.147 1.00 96.88 161 LEU A CA 1
ATOM 1264 C C . LEU A 1 161 ? -9.352 -1.706 8.122 1.00 96.88 161 LEU A C 1
ATOM 1266 O O . LEU A 1 161 ? -9.355 -1.441 6.922 1.00 96.88 161 LEU A O 1
ATOM 1270 N N . THR A 1 162 ? -9.049 -2.904 8.606 1.00 97.12 162 THR A N 1
ATOM 1271 C CA . THR A 1 162 ? -8.720 -4.052 7.760 1.00 97.12 162 THR A CA 1
ATOM 1272 C C . THR A 1 162 ? -9.689 -5.194 8.014 1.00 97.12 162 THR A C 1
ATOM 1274 O O . THR A 1 162 ? -10.047 -5.460 9.160 1.00 97.12 162 THR A O 1
ATOM 1277 N N . LEU A 1 163 ? -10.092 -5.881 6.947 1.00 97.06 163 LEU A N 1
ATOM 1278 C CA . LEU A 1 163 ? -10.782 -7.162 7.006 1.00 97.06 163 LEU A CA 1
ATOM 1279 C C . LEU A 1 163 ? -9.754 -8.263 6.764 1.00 97.06 163 LEU A C 1
ATOM 1281 O O . LEU A 1 163 ? -9.206 -8.370 5.670 1.00 97.06 163 LEU A O 1
ATOM 1285 N N . THR A 1 164 ? -9.486 -9.087 7.771 1.00 96.19 164 THR A N 1
ATOM 1286 C CA . THR A 1 164 ? -8.415 -10.089 7.724 1.00 96.19 164 THR A CA 1
ATOM 1287 C C . THR A 1 164 ? -8.973 -11.489 7.922 1.00 96.19 164 THR A C 1
ATOM 1289 O O . THR A 1 164 ? -9.682 -11.752 8.893 1.00 96.19 164 THR A O 1
ATOM 1292 N N . SER A 1 165 ? -8.641 -12.417 7.023 1.00 93.88 165 SER A N 1
ATOM 1293 C CA . SER A 1 165 ? -9.010 -13.827 7.172 1.00 93.88 165 SER A CA 1
ATOM 1294 C C . SER A 1 165 ? -8.304 -14.435 8.383 1.00 93.88 165 SER A C 1
ATOM 1296 O O . SER A 1 165 ? -7.076 -14.459 8.462 1.00 93.88 165 SER A O 1
ATOM 1298 N N . LEU A 1 166 ? -9.075 -14.994 9.318 1.00 92.38 166 LEU A N 1
ATOM 1299 C CA . LEU A 1 166 ? -8.548 -15.601 10.548 1.00 92.38 166 LEU A CA 1
ATOM 1300 C C . LEU A 1 166 ? -7.815 -16.927 10.307 1.00 92.38 166 LEU A C 1
ATOM 1302 O O . LEU A 1 166 ? -7.150 -17.439 11.200 1.00 92.38 166 LEU A O 1
ATOM 1306 N N . SER A 1 167 ? -7.964 -17.515 9.119 1.00 88.56 167 SER A N 1
ATOM 1307 C CA . SER A 1 167 ? -7.352 -18.805 8.778 1.00 88.56 167 SER A CA 1
ATOM 1308 C C . SER A 1 167 ? -6.018 -18.678 8.040 1.00 88.56 167 SER A C 1
ATOM 1310 O O . SER A 1 167 ? -5.243 -19.637 7.993 1.00 88.56 167 SER A O 1
ATOM 1312 N N . THR A 1 168 ? -5.767 -17.527 7.416 1.00 89.19 168 THR A N 1
ATOM 1313 C CA . THR A 1 168 ? -4.602 -17.289 6.547 1.00 89.19 168 THR A CA 1
ATOM 1314 C C . THR A 1 168 ? -3.839 -16.028 6.913 1.00 89.19 168 THR A C 1
ATOM 1316 O O . THR A 1 168 ? -2.731 -15.847 6.419 1.00 89.19 168 THR A O 1
ATOM 1319 N N . HIS A 1 169 ? -4.415 -15.167 7.755 1.00 91.75 169 HIS A N 1
ATOM 1320 C CA . HIS A 1 169 ? -3.922 -13.822 8.054 1.00 91.75 169 HIS A CA 1
ATOM 1321 C C . HIS A 1 169 ? -3.816 -12.915 6.819 1.00 91.75 169 HIS A C 1
ATOM 1323 O O . HIS A 1 169 ? -3.121 -11.902 6.845 1.00 91.75 169 HIS A O 1
ATOM 1329 N N . LEU A 1 170 ? -4.513 -13.262 5.733 1.00 93.00 170 LEU A N 1
ATOM 1330 C CA . LEU A 1 170 ? -4.567 -12.440 4.535 1.00 93.00 170 LEU A CA 1
ATOM 1331 C C . LEU A 1 170 ? -5.524 -11.268 4.756 1.00 93.00 170 LEU A C 1
ATOM 1333 O O . LEU A 1 170 ? -6.675 -11.472 5.148 1.00 93.00 170 LEU A O 1
ATOM 1337 N N . VAL A 1 171 ? -5.050 -10.055 4.473 1.00 95.56 171 VAL A N 1
ATOM 1338 C CA . VAL A 1 171 ? -5.896 -8.859 4.429 1.00 95.56 171 VAL A CA 1
ATOM 1339 C C . VAL A 1 171 ? -6.733 -8.926 3.155 1.00 95.56 171 VAL A C 1
ATOM 1341 O O . VAL A 1 171 ? -6.201 -8.819 2.051 1.00 95.56 171 VAL A O 1
ATOM 1344 N N . ARG A 1 172 ? -8.033 -9.167 3.319 1.00 95.62 172 ARG A N 1
ATOM 1345 C CA . ARG A 1 172 ? -9.012 -9.312 2.239 1.00 95.62 172 ARG A CA 1
ATOM 1346 C C . ARG A 1 172 ? -9.439 -7.962 1.681 1.00 95.62 172 ARG A C 1
ATOM 1348 O O . ARG A 1 172 ? -9.648 -7.858 0.474 1.00 95.62 172 ARG A O 1
ATOM 1355 N N . ASP A 1 173 ? -9.593 -6.973 2.554 1.00 96.62 173 ASP A N 1
ATOM 1356 C CA . ASP A 1 173 ? -9.951 -5.611 2.179 1.00 96.62 173 ASP A CA 1
ATOM 1357 C C . ASP A 1 173 ? -9.500 -4.603 3.248 1.00 96.62 173 ASP A C 1
ATOM 1359 O O . ASP A 1 173 ? -9.219 -4.980 4.392 1.00 96.62 173 ASP A O 1
ATOM 1363 N N . ALA A 1 174 ? -9.409 -3.329 2.878 1.00 96.31 174 ALA A N 1
ATOM 1364 C CA . ALA A 1 174 ? -9.046 -2.242 3.773 1.00 96.31 174 ALA A CA 1
ATOM 1365 C C . ALA A 1 174 ? -9.756 -0.941 3.388 1.00 96.31 174 ALA A C 1
ATOM 1367 O O . ALA A 1 174 ? -9.856 -0.592 2.215 1.00 96.31 174 ALA A O 1
ATOM 1368 N N . VAL A 1 175 ? -10.185 -0.185 4.396 1.00 95.75 175 VAL A N 1
ATOM 1369 C CA . VAL A 1 175 ? -10.823 1.122 4.218 1.00 95.75 175 VAL A CA 1
ATOM 1370 C C . VAL A 1 175 ? -10.082 2.178 5.021 1.00 95.75 175 VAL A C 1
ATOM 1372 O O . VAL A 1 175 ? -9.634 1.937 6.144 1.00 95.75 175 VAL A O 1
ATOM 1375 N N . PHE A 1 176 ? -9.962 3.358 4.422 1.00 94.88 176 PHE A N 1
ATOM 1376 C CA . PHE A 1 176 ? -9.330 4.528 5.008 1.00 94.88 176 PHE A CA 1
ATOM 1377 C C . PHE A 1 176 ? -10.354 5.655 5.116 1.00 94.88 176 PHE A C 1
ATOM 1379 O O . PHE A 1 176 ? -11.218 5.790 4.249 1.00 94.88 176 PHE A O 1
ATOM 1386 N N . GLY A 1 177 ? -10.239 6.499 6.135 1.00 94.50 177 GLY A N 1
ATOM 1387 C CA . GLY A 1 177 ? -11.020 7.731 6.175 1.00 94.50 177 GLY A CA 1
ATOM 1388 C C . GLY A 1 177 ? -10.793 8.577 7.418 1.00 94.50 177 GLY A C 1
ATOM 1389 O O . GLY A 1 177 ? -9.821 8.397 8.151 1.00 94.50 177 GLY A O 1
ATOM 1390 N N . GLU A 1 178 ? -11.713 9.511 7.639 1.00 95.50 178 GLU A N 1
ATOM 1391 C CA . GLU A 1 178 ? -11.803 10.395 8.800 1.00 95.50 178 GLU A CA 1
ATOM 1392 C C . GLU A 1 178 ? -11.602 9.675 10.138 1.00 95.50 178 GLU A C 1
ATOM 1394 O O . GLU A 1 178 ? -12.239 8.650 10.415 1.00 95.50 178 GLU A O 1
ATOM 1399 N N . TYR A 1 179 ? -10.778 10.272 11.003 1.00 92.62 179 TYR A N 1
ATOM 1400 C CA . TYR A 1 179 ? -10.504 9.793 12.355 1.00 92.62 179 TYR A CA 1
ATOM 1401 C C . TYR A 1 179 ? -11.751 9.738 13.237 1.00 92.62 179 TYR A C 1
ATOM 1403 O O . TYR A 1 179 ? -11.925 8.772 13.987 1.00 92.62 179 TYR A O 1
ATOM 1411 N N . GLY A 1 180 ? -12.602 10.767 13.150 1.00 88.31 180 GLY A N 1
ATOM 1412 C CA . GLY A 1 180 ? -13.790 10.932 13.992 1.00 88.31 180 GLY A CA 1
ATOM 1413 C C . GLY A 1 180 ? -14.948 9.995 13.638 1.00 88.31 180 GLY A C 1
ATOM 1414 O O . GLY A 1 180 ? -15.878 9.829 14.429 1.00 88.31 180 GLY A O 1
ATOM 1415 N N . LYS A 1 181 ? -14.907 9.340 12.471 1.00 90.25 181 LYS A N 1
ATOM 1416 C CA . LYS A 1 181 ? -15.938 8.380 12.071 1.00 90.25 181 LYS A CA 1
ATOM 1417 C C . LYS A 1 181 ? -15.740 7.059 12.823 1.00 90.25 181 LYS A C 1
ATOM 1419 O O . LYS A 1 181 ? -14.667 6.463 12.819 1.00 90.25 181 LYS A O 1
ATOM 1424 N N . ASN A 1 182 ? -16.814 6.600 13.468 1.00 89.00 182 ASN A N 1
ATOM 1425 C CA . ASN A 1 182 ? -16.834 5.366 14.254 1.00 89.00 182 ASN A CA 1
ATOM 1426 C C . ASN A 1 182 ? -16.455 4.141 13.398 1.00 89.00 182 ASN A C 1
ATOM 1428 O O . ASN A 1 182 ? -16.985 3.963 12.298 1.00 89.00 182 ASN A O 1
ATOM 1432 N N . GLU A 1 183 ? -15.602 3.273 13.944 1.00 89.81 183 GLU A N 1
ATOM 1433 C CA . GLU A 1 183 ? -15.098 2.053 13.298 1.00 89.81 183 GLU A CA 1
ATOM 1434 C C . GLU A 1 183 ? -16.224 1.139 12.793 1.00 89.81 183 GLU A C 1
ATOM 1436 O O . GLU A 1 183 ? -16.159 0.644 11.672 1.00 89.81 183 GLU A O 1
ATOM 1441 N N . MET A 1 184 ? -17.333 1.018 13.527 1.00 91.25 184 MET A N 1
ATOM 1442 C CA . MET A 1 184 ? -18.489 0.215 13.108 1.00 91.25 184 MET A CA 1
ATOM 1443 C C . MET A 1 184 ? -19.146 0.714 11.817 1.00 91.25 184 MET A C 1
ATOM 1445 O O . MET A 1 184 ? -19.820 -0.058 11.136 1.00 91.25 184 MET A O 1
ATOM 1449 N N . ARG A 1 185 ? -18.982 1.996 11.464 1.00 91.81 185 ARG A N 1
ATOM 1450 C CA . ARG A 1 185 ? -19.477 2.527 10.185 1.00 91.81 185 ARG A CA 1
ATOM 1451 C C . ARG A 1 185 ? -18.590 2.079 9.028 1.00 91.81 185 ARG A C 1
ATOM 1453 O O . ARG A 1 185 ? -19.128 1.693 8.004 1.00 91.81 185 ARG A O 1
ATOM 1460 N N . TYR A 1 186 ? -17.273 2.088 9.217 1.00 91.94 186 TYR A N 1
ATOM 1461 C CA . TYR A 1 186 ? -16.310 1.588 8.233 1.00 91.94 186 TYR A CA 1
ATOM 1462 C C . TYR A 1 186 ? -16.351 0.064 8.088 1.00 91.94 186 TYR A C 1
ATOM 1464 O O . TYR A 1 186 ? -16.195 -0.457 6.991 1.00 91.94 186 TYR A O 1
ATOM 1472 N N . ALA A 1 187 ? -16.622 -0.660 9.176 1.00 92.69 187 ALA A N 1
ATOM 1473 C CA . ALA A 1 187 ? -16.741 -2.113 9.143 1.00 92.69 187 ALA A CA 1
ATOM 1474 C C . ALA A 1 187 ? -17.821 -2.586 8.157 1.00 92.69 187 ALA A C 1
ATOM 1476 O O . ALA A 1 187 ? -17.642 -3.613 7.515 1.00 92.69 187 ALA A O 1
ATOM 1477 N N . LYS A 1 188 ? -18.915 -1.826 7.994 1.00 91.94 188 LYS A N 1
ATOM 1478 C CA . LYS A 1 188 ? -19.971 -2.138 7.016 1.00 91.94 188 LYS A CA 1
ATOM 1479 C C . LYS A 1 188 ? -19.474 -2.080 5.575 1.00 91.94 188 LYS A C 1
ATOM 1481 O O . LYS A 1 188 ? -19.880 -2.926 4.787 1.00 91.94 188 LYS A O 1
ATOM 1486 N N . ASP A 1 189 ? -18.600 -1.126 5.261 1.00 91.19 189 ASP A N 1
ATOM 1487 C CA . ASP A 1 189 ? -18.029 -0.970 3.920 1.00 91.19 189 ASP A CA 1
ATOM 1488 C C . ASP A 1 189 ? -17.196 -2.214 3.554 1.00 91.19 189 ASP A C 1
ATOM 1490 O O . ASP A 1 189 ? -17.304 -2.736 2.449 1.00 91.19 189 ASP A O 1
ATOM 1494 N N . LEU A 1 190 ? -16.463 -2.768 4.530 1.00 93.12 190 LEU A N 1
ATOM 1495 C CA . LEU A 1 190 ? -15.656 -3.981 4.360 1.00 93.12 190 LEU A CA 1
ATOM 1496 C C . LEU A 1 190 ? -16.487 -5.257 4.159 1.00 93.12 190 LEU A C 1
ATOM 1498 O O . LEU A 1 190 ? -16.009 -6.207 3.545 1.00 93.12 190 LEU A O 1
ATOM 1502 N N . LEU A 1 191 ? -17.727 -5.310 4.661 1.00 90.81 191 LEU A N 1
ATOM 1503 C CA . LEU A 1 191 ? -18.578 -6.494 4.489 1.00 90.81 191 LEU A CA 1
ATOM 1504 C C . LEU A 1 191 ? -18.980 -6.721 3.029 1.00 90.81 191 LEU A C 1
ATOM 1506 O O . LEU A 1 191 ? -19.288 -7.849 2.672 1.00 90.81 191 LEU A O 1
ATOM 1510 N N . ALA A 1 192 ? -18.940 -5.692 2.177 1.00 89.50 192 ALA A N 1
ATOM 1511 C CA . ALA A 1 192 ? -19.198 -5.846 0.745 1.00 89.50 192 ALA A CA 1
ATOM 1512 C C . ALA A 1 192 ? -18.135 -6.703 0.026 1.00 89.50 192 ALA A C 1
ATOM 1514 O O . ALA A 1 192 ? -18.344 -7.117 -1.114 1.00 89.50 192 ALA A O 1
ATOM 1515 N N . ALA A 1 193 ? -16.996 -6.966 0.675 1.00 86.25 193 ALA A N 1
ATOM 1516 C CA . ALA A 1 193 ? -15.915 -7.773 0.128 1.00 86.25 193 ALA A CA 1
ATOM 1517 C C . ALA A 1 193 ? -16.078 -9.292 0.357 1.00 86.25 193 ALA A C 1
ATOM 1519 O O . ALA A 1 193 ? -15.256 -10.055 -0.169 1.00 86.25 193 ALA A O 1
ATOM 1520 N N . ILE A 1 194 ? -17.080 -9.741 1.126 1.00 85.50 194 ILE A N 1
ATOM 1521 C CA . ILE A 1 194 ? -17.290 -11.155 1.496 1.00 85.50 194 ILE A CA 1
ATOM 1522 C C . ILE A 1 194 ? -18.692 -11.666 1.181 1.00 85.50 194 ILE A C 1
ATOM 1524 O O . ILE A 1 194 ? -19.645 -10.860 1.173 1.00 85.50 194 ILE A O 1
#

Radius of gyration: 19.94 Å; Cα contacts (8 Å, |Δi|>4): 238; chains: 1; bounding box: 53×49×54 Å

Nearest PDB structures (foldseek):
  2r2c-assembly1_A  TM=5.979E-01  e=3.189E+00  Porphyromonas gingivalis W83
  6d6q-assembly1_D  TM=3.016E-01  e=5.088E+00  Homo sapiens
  4pjv-assembly2_B  TM=1.820E-01  e=2.382E+00  Homo sapiens

InterPro domains:
  IPR024473 Transposase, IS4, N-terminal [PF13006] (10-100)
  IPR047952 IS4 family transposase [NF033592] (14-193)

Solvent-accessible surface area (backbone atoms only — not comparable to full-atom values): 11541 Å² total; per-residue (Å²): 133,85,78,87,78,84,92,68,77,67,59,69,60,50,59,74,73,50,58,67,64,50,52,54,48,20,20,52,77,57,74,45,52,63,89,64,89,51,54,66,34,47,71,41,42,52,52,48,55,55,44,47,73,68,44,70,91,55,53,74,67,54,53,36,62,78,64,63,47,56,51,90,42,97,89,55,79,76,77,57,69,66,58,55,54,51,47,52,61,70,53,57,61,62,31,57,54,44,34,48,49,53,52,24,48,55,54,46,57,65,56,47,66,92,60,44,60,95,85,36,85,55,70,44,79,54,77,49,77,46,77,48,72,82,41,72,69,41,40,74,62,18,30,54,57,73,44,96,86,73,49,65,49,94,43,21,26,33,28,36,39,36,35,26,32,72,85,74,70,44,63,48,44,73,51,75,45,39,47,86,58,58,65,76,65,55,53,56,64,55,51,75,78,108

Sequence (194 aa):
MPRKHHLYPDFGSLTRNLDPQWIAQALAATGCASVRKRKLPAERVVWLVIALAMYRHQSMAQVVADLDLALPDEINPDIAKSALTQARQRLGQEPLSQLFGMSAAVWDQRHQQGRSWRGLARYAVDGSTLRTADTQDNREHFGAQEYASGAVASYPQLRLLTLTSLSTHLVRDAVFGEYGKNEMRYAKDLLAAI